Protein AF-R7GKB0-F1 (afdb_monomer)

Radius of gyration: 27.24 Å; Cα contacts (8 Å, |Δi|>4): 142; chains: 1; bounding box: 54×40×84 Å

Solvent-accessible surface area (backbone atoms only — not comparable to full-atom values): 12469 Å² total; per-residue (Å²): 134,54,74,66,53,54,50,50,53,53,52,40,52,53,46,54,52,53,40,52,51,52,50,50,51,52,54,48,51,50,52,50,51,51,60,77,41,38,68,57,52,50,50,38,54,47,44,52,52,52,42,52,52,50,50,53,51,43,52,50,55,50,51,30,56,76,69,74,42,85,45,44,53,66,61,53,49,54,53,50,49,53,54,48,52,54,51,55,51,53,52,51,51,52,60,53,48,74,76,62,72,52,49,90,63,56,76,67,54,47,53,48,41,54,52,49,51,59,55,44,62,75,75,49,54,86,86,40,94,60,37,65,58,52,53,49,26,60,72,32,48,36,50,69,58,44,51,53,49,46,52,52,52,23,56,78,67,72,56,59,64,94,79,71,52,62,69,60,50,50,54,53,38,56,51,46,51,55,54,38,51,58,58,75,70,54,69,79,92,74,50,70,67,56,48,54,55,49,35,53,52,41,53,56,50,38,54,54,50,51,59,59,42,53,68,49,61,78,64,46,38,81,131

Sequence (223 aa):
MSTTTNYFINLYRSLIIKRDELKNQTEENKKNYYQMYKELYKEYYGLMVECIFLKKRIAYCQRCKNHHIKIYKEELEGYMDAVKEDYMHELEELRTHKKIMKQHLSDEDMKQAKKIFKRIIKRINPQHSLWERVVESYRYNNLNDLIDIEMLVDYDKQSIRKNLDNTYLSAQIERLKKEIESFENRNPKITKEYLEKKIMIYRLYKYNLDKHYSCYEKVTHAC

Foldseek 3Di:
DDPLVVVLLVLLLVLVVLLVVLVVVVVVVVVVVCVVCVVLVCLLVVLVVLLVLLVVLLVVLVVCVVVVHAAAPVVSVVVSVVVVVVVVVVVVVVVVCVVQAADDDDPVLLVQLVVLLVVQPVQDDCPDPCNVVSVVCNSRVVSLSSVSVSSVSCVVVVVPDPDDDPVNSVVSSVVSVVSSVVSVPDDDPDDPVNSVVSSVVSVVSSVVSVVSCVVSVVRHDYD

pLDDT: mean 87.93, std 8.94, range [52.28, 97.25]

Mean predicted aligned error: 8.84 Å

Nearest PDB structures (foldseek):
  5xg2-assembly1_A  TM=1.805E-01  e=9.627E-01  Pyrococcus yayanosii CH1
  7sqc-assembly1_1X  TM=1.646E-01  e=2.188E+00  Chlamydomonas reinhardtii
  3zx6-assembly1_B  TM=1.967E-01  e=6.103E+00  Archaeoglobus fulgidus DSM 4304
  7sqc-assembly1_1F  TM=1.798E-01  e=5.508E+00  Chlamydomonas reinhardtii
  3ja6-assembly1_H  TM=1.824E-01  e=9.684E+00  Escherichia coli

Structure (mmCIF, N/CA/C/O backbone):
data_AF-R7GKB0-F1
#
_entry.id   AF-R7GKB0-F1
#
loop_
_atom_site.group_PDB
_atom_site.id
_atom_site.type_symbol
_atom_site.label_atom_id
_atom_site.label_alt_id
_atom_site.label_comp_id
_atom_site.label_asym_id
_atom_site.label_entity_id
_atom_site.label_seq_id
_atom_site.pdbx_PDB_ins_code
_atom_site.Cartn_x
_atom_site.Cartn_y
_atom_site.Cartn_z
_atom_site.occupancy
_atom_site.B_iso_or_equiv
_atom_site.auth_seq_id
_atom_site.auth_comp_id
_atom_site.auth_asym_id
_atom_site.auth_atom_id
_atom_site.pdbx_PDB_model_num
ATOM 1 N N . MET A 1 1 ? -18.807 -1.734 38.423 1.00 63.78 1 MET A N 1
ATOM 2 C CA . MET A 1 1 ? -17.461 -1.437 37.884 1.00 63.78 1 MET A CA 1
ATOM 3 C C . MET A 1 1 ? -16.849 -0.342 38.736 1.00 63.78 1 MET A C 1
ATOM 5 O O . MET A 1 1 ? -17.602 0.500 39.207 1.00 63.78 1 MET A O 1
ATOM 9 N N . SER A 1 2 ? -15.538 -0.384 38.985 1.00 75.12 2 SER A N 1
ATOM 10 C CA . SER A 1 2 ? -14.859 0.660 39.764 1.00 75.12 2 SER A CA 1
ATOM 11 C C . SER A 1 2 ? -14.754 1.960 38.954 1.00 75.12 2 SER A C 1
ATOM 13 O O . SER A 1 2 ? -14.720 1.923 37.720 1.00 75.12 2 SER A O 1
ATOM 15 N N . THR A 1 3 ? -14.672 3.106 39.635 1.00 79.00 3 THR A N 1
ATOM 16 C CA . THR A 1 3 ? -14.444 4.422 39.009 1.00 79.00 3 THR A CA 1
ATOM 17 C C . THR A 1 3 ? -13.198 4.409 38.119 1.00 79.00 3 THR A C 1
ATOM 19 O O . THR A 1 3 ? -13.214 4.938 37.010 1.00 79.00 3 THR A O 1
ATOM 22 N N . THR A 1 4 ? -12.148 3.715 38.563 1.00 82.38 4 THR A N 1
ATOM 23 C CA . THR A 1 4 ? -10.895 3.522 37.828 1.00 82.38 4 THR A CA 1
ATOM 24 C C . THR A 1 4 ? -11.105 2.748 36.527 1.00 82.38 4 THR A C 1
ATOM 26 O O . THR A 1 4 ? -10.680 3.206 35.473 1.00 82.38 4 THR A O 1
ATOM 29 N N . THR A 1 5 ? -11.810 1.614 36.556 1.00 82.81 5 THR A N 1
ATOM 30 C CA . THR A 1 5 ? -12.072 0.816 35.344 1.00 82.81 5 THR A CA 1
ATOM 31 C C . THR A 1 5 ? -12.891 1.603 34.317 1.00 82.81 5 THR A C 1
ATOM 33 O O . THR A 1 5 ? -12.572 1.578 33.131 1.00 82.81 5 THR A O 1
ATOM 36 N N . ASN A 1 6 ? -13.889 2.373 34.762 1.00 84.75 6 ASN A N 1
ATOM 37 C CA . ASN A 1 6 ? -14.655 3.255 33.874 1.00 84.75 6 ASN A CA 1
ATOM 38 C C . ASN A 1 6 ? -13.779 4.345 33.235 1.00 84.75 6 ASN A C 1
ATOM 40 O O . ASN A 1 6 ? -13.933 4.634 32.048 1.00 84.75 6 ASN A O 1
ATOM 44 N N . TYR A 1 7 ? -12.840 4.923 33.991 1.00 88.00 7 TYR A N 1
ATOM 45 C CA . TYR A 1 7 ? -11.870 5.877 33.452 1.00 88.00 7 TYR A CA 1
ATOM 46 C C . TYR A 1 7 ? -11.004 5.245 32.351 1.00 88.00 7 TYR A C 1
ATOM 48 O O . TYR A 1 7 ? -10.915 5.797 31.255 1.00 88.00 7 TYR A O 1
ATOM 56 N N . PHE A 1 8 ? -10.438 4.059 32.600 1.00 87.81 8 PHE A N 1
ATOM 57 C CA . PHE A 1 8 ? -9.628 3.341 31.612 1.00 87.81 8 PHE A CA 1
ATOM 58 C C . PHE A 1 8 ? -10.418 2.996 30.342 1.00 87.81 8 PHE A C 1
ATOM 60 O O . PHE A 1 8 ? -9.900 3.164 29.242 1.00 87.81 8 PHE A O 1
ATOM 67 N N . ILE A 1 9 ? -11.678 2.572 30.463 1.00 88.56 9 ILE A N 1
ATOM 68 C CA . ILE A 1 9 ? -12.533 2.285 29.299 1.00 88.56 9 ILE A CA 1
ATOM 69 C C . ILE A 1 9 ? -12.777 3.548 28.466 1.00 88.56 9 ILE A C 1
ATOM 71 O O . ILE A 1 9 ? -12.648 3.514 27.242 1.00 88.56 9 ILE A O 1
ATOM 75 N N . ASN A 1 10 ? -13.101 4.669 29.116 1.00 90.25 10 ASN A N 1
ATOM 76 C CA . ASN A 1 10 ? -13.330 5.935 28.420 1.00 90.25 10 ASN A CA 1
ATOM 77 C C . ASN A 1 10 ? -12.056 6.446 27.733 1.00 90.25 10 ASN A C 1
ATOM 79 O O . ASN A 1 10 ? -12.127 6.911 26.597 1.00 90.25 10 ASN A O 1
ATOM 83 N N . LEU A 1 11 ? -10.898 6.316 28.390 1.00 92.81 11 LEU A N 1
ATOM 84 C CA . LEU A 1 11 ? -9.602 6.658 27.807 1.00 92.81 11 LEU A CA 1
ATOM 85 C C . LEU A 1 11 ? -9.261 5.756 26.617 1.00 92.81 11 LEU A C 1
ATOM 87 O O . LEU A 1 11 ? -8.817 6.237 25.580 1.00 92.81 11 LEU A O 1
ATOM 91 N N . TYR A 1 12 ? -9.495 4.449 26.732 1.00 92.94 12 TYR A N 1
ATOM 92 C CA . TYR A 1 12 ? -9.264 3.526 25.627 1.00 92.94 12 TYR A CA 1
ATOM 93 C C . TYR A 1 12 ? -10.135 3.896 24.419 1.00 92.94 12 TYR A C 1
ATOM 95 O O . TYR A 1 12 ? -9.619 4.058 23.315 1.00 92.94 12 TYR A O 1
ATOM 103 N N . ARG A 1 13 ? -11.433 4.143 24.637 1.00 91.81 13 ARG A N 1
ATOM 104 C CA . ARG A 1 13 ? -12.365 4.582 23.589 1.00 91.81 13 ARG A CA 1
ATOM 105 C C . ARG A 1 13 ? -11.925 5.886 22.921 1.00 91.81 13 ARG A C 1
ATOM 107 O O . ARG A 1 13 ? -11.934 5.960 21.695 1.00 91.81 13 ARG A O 1
ATOM 114 N N . SER A 1 14 ? -11.547 6.903 23.697 1.00 94.00 14 SER A N 1
ATOM 115 C CA . SER A 1 14 ? -11.129 8.191 23.132 1.00 94.00 14 SER A CA 1
ATOM 116 C C . SER A 1 14 ? -9.854 8.063 22.296 1.00 94.00 14 SER A C 1
ATOM 118 O O . SER A 1 14 ? -9.749 8.690 21.245 1.00 94.00 14 SER A O 1
ATOM 120 N N . LEU A 1 15 ? -8.921 7.197 22.700 1.00 95.19 15 LEU A N 1
ATOM 121 C CA . LEU A 1 15 ? -7.714 6.914 21.926 1.00 95.19 15 LEU A CA 1
ATOM 122 C C . LEU A 1 15 ? -8.010 6.147 20.630 1.00 95.19 15 LEU A C 1
ATOM 124 O O . LEU A 1 15 ? -7.386 6.453 19.617 1.00 95.19 15 LEU A O 1
ATOM 128 N N . ILE A 1 16 ? -8.965 5.203 20.622 1.00 93.56 16 ILE A N 1
ATOM 129 C CA . ILE A 1 16 ? -9.399 4.528 19.381 1.00 93.56 16 ILE A CA 1
ATOM 130 C C . ILE A 1 16 ? -9.895 5.574 18.376 1.00 93.56 16 ILE A C 1
ATOM 132 O O . ILE A 1 16 ? -9.447 5.585 17.230 1.00 93.56 16 ILE A O 1
ATOM 136 N N . ILE A 1 17 ? -10.766 6.486 18.825 1.00 92.38 17 ILE A N 1
ATOM 137 C CA . ILE A 1 17 ? -11.326 7.559 17.991 1.00 92.38 17 ILE A CA 1
ATOM 138 C C . ILE A 1 17 ? -10.212 8.477 17.476 1.00 92.38 17 ILE A C 1
ATOM 140 O O . ILE A 1 17 ? -10.090 8.656 16.266 1.00 92.38 17 ILE A O 1
ATOM 144 N N . LYS A 1 18 ? -9.342 8.980 18.365 1.00 93.81 18 LYS A N 1
ATOM 145 C CA . LYS A 1 18 ? -8.218 9.854 17.988 1.00 93.81 18 LYS A CA 1
ATOM 146 C C . LYS A 1 18 ? -7.307 9.195 16.948 1.00 93.81 18 LYS A C 1
ATOM 148 O O . LYS A 1 18 ? -6.897 9.836 15.982 1.00 93.81 18 LYS A O 1
ATOM 153 N N . ARG A 1 19 ? -6.974 7.913 17.124 1.00 93.62 19 ARG A N 1
ATOM 154 C CA . ARG A 1 19 ? -6.156 7.170 16.156 1.00 93.62 19 ARG A CA 1
ATOM 155 C C . ARG A 1 19 ? -6.850 7.080 14.797 1.00 93.62 19 ARG A C 1
ATOM 157 O O . ARG A 1 19 ? -6.200 7.285 13.773 1.00 93.62 19 ARG A O 1
ATOM 164 N N . ASP A 1 20 ? -8.136 6.747 14.779 1.00 90.38 20 ASP A N 1
ATOM 165 C CA . ASP A 1 20 ? -8.894 6.582 13.538 1.00 90.38 20 ASP A CA 1
ATOM 166 C C . ASP A 1 20 ? -9.026 7.923 12.786 1.00 90.38 20 ASP A C 1
ATOM 168 O O . ASP A 1 20 ? -8.828 7.969 11.571 1.00 90.38 20 ASP A O 1
ATOM 172 N N . GLU A 1 21 ? -9.237 9.031 13.503 1.00 91.56 21 GLU A N 1
ATOM 173 C CA . GLU A 1 21 ? -9.210 10.392 12.947 1.00 91.56 21 GLU A CA 1
ATOM 174 C C . GLU A 1 21 ? -7.848 10.735 12.332 1.00 91.56 21 GLU A C 1
ATOM 176 O O . GLU A 1 21 ? -7.781 11.151 11.174 1.00 91.56 21 GLU A O 1
ATOM 181 N N . LEU A 1 22 ? -6.748 10.498 13.056 1.00 90.19 22 LEU A N 1
ATOM 182 C CA . LEU A 1 22 ? -5.391 10.733 12.550 1.00 90.19 22 LEU A CA 1
ATOM 183 C C . LEU A 1 22 ? -5.069 9.874 11.323 1.00 90.19 22 LEU A C 1
ATOM 185 O O . LEU A 1 22 ? -4.403 10.333 10.389 1.00 90.19 22 LEU A O 1
ATOM 189 N N . LYS A 1 23 ? -5.543 8.624 11.295 1.00 88.06 23 LYS A N 1
ATOM 190 C CA . LYS A 1 23 ? -5.383 7.734 10.143 1.00 88.06 23 LYS A CA 1
ATOM 191 C C . LYS A 1 23 ? -6.120 8.291 8.924 1.00 88.06 23 LYS A C 1
ATOM 193 O O . LYS A 1 23 ? -5.512 8.384 7.856 1.00 88.06 23 LYS A O 1
ATOM 198 N N . ASN A 1 24 ? -7.370 8.718 9.094 1.00 87.81 24 ASN A N 1
ATOM 199 C CA . ASN A 1 24 ? -8.167 9.322 8.026 1.00 87.81 24 ASN A CA 1
ATOM 200 C C . ASN A 1 24 ? -7.524 10.615 7.511 1.00 87.81 24 ASN A C 1
ATOM 202 O O . ASN A 1 24 ? -7.307 10.745 6.307 1.00 87.81 24 ASN A O 1
ATOM 206 N N . GLN A 1 25 ? -7.108 11.512 8.410 1.00 86.38 25 GLN A N 1
ATOM 207 C CA . GLN A 1 25 ? -6.376 12.732 8.055 1.00 86.38 25 GLN A CA 1
ATOM 208 C C . GLN A 1 25 ? -5.083 12.414 7.297 1.00 86.38 25 GLN A C 1
ATOM 210 O O . GLN A 1 25 ? -4.762 13.059 6.304 1.00 86.38 25 GLN A O 1
ATOM 215 N N . THR A 1 26 ? -4.337 11.386 7.712 1.00 84.50 26 THR A N 1
ATOM 216 C CA . THR A 1 26 ? -3.114 10.959 7.016 1.00 84.50 26 THR A CA 1
ATOM 217 C C . THR A 1 26 ? -3.409 10.472 5.595 1.00 84.50 26 THR A C 1
ATOM 219 O O . THR A 1 26 ? -2.646 10.755 4.668 1.00 84.50 26 THR A O 1
ATOM 222 N N . GLU A 1 27 ? -4.479 9.702 5.403 1.00 82.81 27 GLU A N 1
ATOM 223 C CA . GLU A 1 27 ? -4.890 9.211 4.086 1.00 82.81 27 GLU A CA 1
ATOM 224 C C . GLU A 1 27 ? -5.392 10.339 3.181 1.00 82.81 27 GLU A C 1
ATOM 226 O O . GLU A 1 27 ? -5.024 10.390 2.005 1.00 82.81 27 GLU A O 1
ATOM 231 N N . GLU A 1 28 ? -6.167 11.270 3.728 1.00 84.81 28 GLU A N 1
ATOM 232 C CA . GLU A 1 28 ? -6.656 12.451 3.023 1.00 84.81 28 GLU A CA 1
ATOM 233 C C . GLU A 1 28 ? -5.515 13.398 2.645 1.00 84.81 28 GLU A C 1
ATOM 235 O O . GLU A 1 28 ? -5.379 13.756 1.477 1.00 84.81 28 GLU A O 1
ATOM 240 N N . ASN A 1 29 ? -4.599 13.686 3.571 1.00 82.62 29 ASN A N 1
ATOM 241 C CA . ASN A 1 29 ? -3.393 14.462 3.294 1.00 82.62 29 ASN A CA 1
ATOM 242 C C . ASN A 1 29 ? -2.567 13.823 2.176 1.00 82.62 29 ASN A C 1
ATOM 244 O O . ASN A 1 29 ? -2.134 14.516 1.258 1.00 82.62 29 ASN A O 1
ATOM 248 N N . LYS A 1 30 ? -2.387 12.493 2.183 1.00 81.19 30 LYS A N 1
ATOM 249 C CA . LYS A 1 30 ? -1.716 11.790 1.076 1.00 81.19 30 LYS A CA 1
ATOM 250 C C . LYS A 1 30 ? -2.439 11.999 -0.251 1.00 81.19 30 LYS A C 1
ATOM 252 O O . LYS A 1 30 ? -1.772 12.301 -1.238 1.00 81.19 30 LYS A O 1
ATOM 257 N N . LYS A 1 31 ? -3.768 11.844 -0.295 1.00 83.62 31 LYS A N 1
ATOM 258 C CA . LYS A 1 31 ? -4.566 12.092 -1.510 1.00 83.62 31 LYS A CA 1
ATOM 259 C C . LYS A 1 31 ? -4.395 13.535 -1.991 1.00 83.62 31 LYS A C 1
ATOM 261 O O . LYS A 1 31 ? -4.125 13.739 -3.171 1.00 83.62 31 LYS A O 1
ATOM 266 N N . ASN A 1 32 ? -4.446 14.501 -1.078 1.00 84.06 32 ASN A N 1
ATOM 267 C CA . ASN A 1 32 ? -4.251 15.919 -1.369 1.00 84.06 32 ASN A CA 1
ATOM 268 C C . ASN A 1 32 ? -2.849 16.198 -1.924 1.00 84.06 32 ASN A C 1
ATOM 270 O O . ASN A 1 32 ? -2.731 16.880 -2.935 1.00 84.06 32 ASN A O 1
ATOM 274 N N . TYR A 1 33 ? -1.791 15.616 -1.350 1.00 81.75 33 TYR A N 1
ATOM 275 C CA . TYR A 1 33 ? -0.430 15.742 -1.886 1.00 81.75 33 TYR A CA 1
ATOM 276 C C . TYR A 1 33 ? -0.282 15.119 -3.278 1.00 81.75 33 TYR A C 1
ATOM 278 O O . TYR A 1 33 ? 0.339 15.727 -4.151 1.00 81.75 33 TYR A O 1
ATOM 286 N N . TYR A 1 34 ? -0.847 13.928 -3.509 1.00 83.06 34 TYR A N 1
ATOM 287 C CA . TYR A 1 34 ? -0.848 13.308 -4.839 1.00 83.06 34 TYR A CA 1
ATOM 288 C C . TYR A 1 34 ? -1.591 14.163 -5.862 1.00 83.06 34 TYR A C 1
ATOM 290 O O . TYR A 1 34 ? -1.120 14.299 -6.986 1.00 83.06 34 TYR A O 1
ATOM 298 N N . GLN A 1 35 ? -2.720 14.754 -5.473 1.00 86.25 35 GLN A N 1
ATOM 299 C CA . GLN A 1 35 ? -3.505 15.615 -6.347 1.00 86.25 35 GLN A CA 1
ATOM 300 C C . GLN A 1 35 ? -2.792 16.944 -6.626 1.00 86.25 35 GLN A C 1
ATOM 302 O O . GLN A 1 35 ? -2.709 17.366 -7.776 1.00 86.25 35 GLN A O 1
ATOM 307 N N . MET A 1 36 ? -2.236 17.579 -5.594 1.00 88.56 36 MET A N 1
ATOM 308 C CA . MET A 1 36 ? -1.523 18.853 -5.698 1.00 88.56 36 MET A CA 1
ATOM 309 C C . MET A 1 36 ? -0.273 18.740 -6.578 1.00 88.56 36 MET A C 1
ATOM 311 O O . MET A 1 36 ? 0.008 19.636 -7.367 1.00 88.56 36 MET A O 1
ATOM 315 N N . TYR A 1 37 ? 0.461 17.629 -6.483 1.00 89.69 37 TYR A N 1
ATOM 316 C CA . TYR A 1 37 ? 1.673 17.383 -7.272 1.00 89.69 37 TYR A CA 1
ATOM 317 C C . TYR A 1 37 ? 1.460 16.371 -8.399 1.00 89.69 37 TYR A C 1
ATOM 319 O O . TYR A 1 37 ? 2.412 15.722 -8.833 1.00 89.69 37 TYR A O 1
ATOM 327 N N . LYS A 1 38 ? 0.222 16.226 -8.884 1.00 91.38 38 LYS A N 1
ATOM 328 C CA . LYS A 1 38 ? -0.162 15.212 -9.875 1.00 91.38 38 LYS A CA 1
ATOM 329 C C . LYS A 1 38 ? 0.742 15.214 -11.106 1.00 91.38 38 LYS A C 1
ATOM 331 O O . LYS A 1 38 ? 1.224 14.156 -11.503 1.00 91.38 38 LYS A O 1
ATOM 336 N N . GLU A 1 39 ? 1.006 16.389 -11.673 1.00 93.50 39 GLU A N 1
ATOM 337 C CA . GLU A 1 39 ? 1.844 16.511 -12.871 1.00 93.50 39 GLU A CA 1
ATOM 338 C C . GLU A 1 39 ? 3.309 16.155 -12.593 1.00 93.50 39 GLU A C 1
ATOM 340 O O . GLU A 1 39 ? 3.923 15.447 -13.385 1.00 93.50 39 GLU A O 1
ATOM 345 N N . LEU A 1 40 ? 3.845 16.529 -11.425 1.00 93.75 40 LEU A N 1
ATOM 346 C CA . LEU A 1 40 ? 5.202 16.142 -11.024 1.00 93.75 40 LEU A CA 1
ATOM 347 C C . LEU A 1 40 ? 5.316 14.630 -10.804 1.00 93.75 40 LEU A C 1
ATOM 349 O O . LEU A 1 40 ? 6.288 14.017 -11.229 1.00 93.75 40 LEU A O 1
ATOM 353 N N . TYR A 1 41 ? 4.323 13.997 -10.176 1.00 92.12 41 TYR A N 1
AT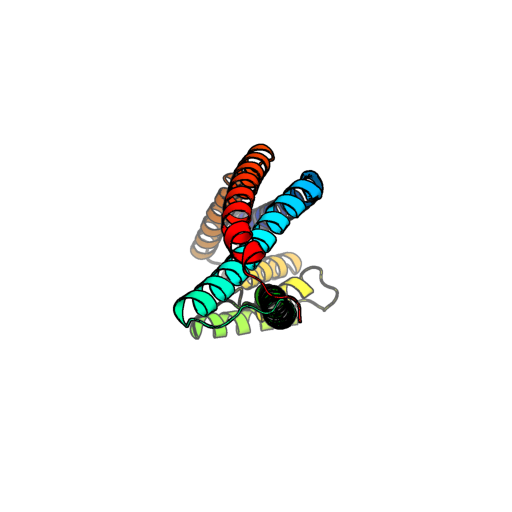OM 354 C CA . TYR A 1 41 ? 4.303 12.539 -10.044 1.00 92.12 41 TYR A CA 1
ATOM 355 C C . TYR A 1 41 ? 4.203 11.847 -11.403 1.00 92.12 41 TYR A C 1
ATOM 357 O O . TYR A 1 41 ? 4.920 10.875 -11.642 1.00 92.12 41 TYR A O 1
ATOM 365 N N . LYS A 1 42 ? 3.332 12.342 -12.289 1.00 93.19 42 LYS A N 1
ATOM 366 C CA . LYS A 1 42 ? 3.166 11.806 -13.642 1.00 93.19 42 LYS A CA 1
ATOM 367 C C . LYS A 1 42 ? 4.467 11.903 -14.430 1.00 93.19 42 LYS A C 1
ATOM 369 O O . LYS A 1 42 ? 4.873 10.917 -15.033 1.00 93.19 42 LYS A O 1
ATOM 374 N N . GLU A 1 43 ? 5.137 13.050 -14.382 1.00 95.88 43 GLU A N 1
ATOM 375 C CA . GLU A 1 43 ? 6.436 13.226 -15.020 1.00 95.88 43 GLU A CA 1
ATOM 376 C C . GLU A 1 43 ? 7.494 12.311 -14.398 1.00 95.88 43 GLU A C 1
ATOM 378 O O . GLU A 1 43 ? 8.186 11.592 -15.115 1.00 95.88 43 GLU A O 1
ATOM 383 N N . TYR A 1 44 ? 7.604 12.299 -13.069 1.00 94.75 44 TYR A N 1
ATOM 384 C CA . TYR A 1 44 ? 8.595 11.497 -12.363 1.00 94.75 44 TYR A CA 1
ATOM 385 C C . TYR A 1 44 ? 8.480 10.011 -12.716 1.00 94.75 44 TYR A C 1
ATOM 387 O O . TYR A 1 44 ? 9.455 9.405 -13.161 1.00 94.75 44 TYR A O 1
ATOM 395 N N . TYR A 1 45 ? 7.289 9.428 -12.563 1.00 92.81 45 TYR A N 1
ATOM 396 C CA . TYR A 1 45 ? 7.068 8.020 -12.885 1.00 92.81 45 TYR A CA 1
ATOM 397 C C . TYR A 1 45 ? 7.111 7.751 -14.393 1.00 92.81 45 TYR A C 1
ATOM 399 O O . TYR A 1 45 ? 7.622 6.707 -14.793 1.00 92.81 45 TYR A O 1
ATOM 407 N N . GLY A 1 46 ? 6.660 8.692 -15.229 1.00 94.00 46 GLY A N 1
ATOM 408 C CA . GLY A 1 46 ? 6.791 8.604 -16.684 1.00 94.00 46 GLY A CA 1
ATOM 409 C C . GLY A 1 46 ? 8.251 8.469 -17.113 1.00 94.00 46 GLY A C 1
ATOM 410 O O . GLY A 1 46 ? 8.603 7.518 -17.806 1.00 94.00 46 GLY A O 1
ATOM 411 N N . LEU A 1 47 ? 9.132 9.332 -16.599 1.00 95.94 47 LEU A N 1
ATOM 412 C CA . LEU A 1 47 ? 10.570 9.258 -16.862 1.00 95.94 47 LEU A CA 1
ATOM 413 C C . LEU A 1 47 ? 11.192 7.945 -16.366 1.00 95.94 47 LEU A C 1
ATOM 415 O O . LEU A 1 47 ? 12.058 7.389 -17.043 1.00 95.94 47 LEU A O 1
ATOM 419 N N . MET A 1 48 ? 10.767 7.427 -15.206 1.00 94.75 48 MET A N 1
ATOM 420 C CA . MET A 1 48 ? 11.238 6.125 -14.712 1.00 94.75 48 MET A CA 1
ATOM 421 C C . MET A 1 48 ? 10.905 5.000 -15.696 1.00 94.75 48 MET A C 1
ATOM 423 O O . MET A 1 48 ? 11.784 4.209 -16.042 1.00 94.75 48 MET A O 1
ATOM 427 N N . VAL A 1 49 ? 9.655 4.949 -16.159 1.00 93.44 49 VAL A N 1
ATOM 428 C CA . VAL A 1 49 ? 9.165 3.938 -17.104 1.00 93.44 49 VAL A CA 1
ATOM 429 C C . VAL A 1 49 ? 9.882 4.055 -18.451 1.00 93.44 49 VAL A C 1
ATOM 431 O O . VAL A 1 49 ? 10.372 3.057 -18.979 1.00 93.44 49 VAL A O 1
ATOM 434 N N . GLU A 1 50 ? 10.042 5.272 -18.973 1.00 94.12 50 GLU A N 1
ATOM 435 C CA . GLU A 1 50 ? 10.805 5.519 -20.200 1.00 94.12 50 GLU A CA 1
ATOM 436 C C . GLU A 1 50 ? 12.250 5.017 -20.086 1.00 94.12 50 GLU A C 1
ATOM 438 O O . GLU A 1 50 ? 12.735 4.316 -20.976 1.00 94.12 50 GLU A O 1
ATOM 443 N N . CYS A 1 51 ? 12.927 5.302 -18.968 1.00 95.94 51 CYS A N 1
ATOM 444 C CA . CYS A 1 51 ? 14.287 4.821 -18.727 1.00 95.94 51 CYS A CA 1
ATOM 445 C C . CYS A 1 51 ? 14.355 3.288 -18.673 1.00 95.94 51 CYS A C 1
ATOM 447 O O . CYS A 1 51 ? 15.306 2.701 -19.191 1.00 95.94 51 CYS A O 1
ATOM 449 N N . ILE A 1 52 ? 13.369 2.621 -18.060 1.00 94.44 52 ILE A N 1
ATOM 450 C CA . ILE A 1 52 ? 13.295 1.152 -18.017 1.00 94.44 52 ILE A CA 1
ATOM 451 C C . ILE A 1 52 ? 13.226 0.587 -19.437 1.00 94.44 52 ILE A C 1
ATOM 453 O O . ILE A 1 52 ? 14.045 -0.265 -19.796 1.00 94.44 52 ILE A O 1
ATOM 457 N N . PHE A 1 53 ? 12.307 1.085 -20.265 1.00 94.69 53 PHE A N 1
ATOM 458 C CA . PHE A 1 53 ? 12.154 0.593 -21.634 1.00 94.69 53 PHE A CA 1
ATOM 459 C C . PHE A 1 53 ? 13.366 0.909 -22.508 1.00 94.69 53 PHE A C 1
ATOM 461 O O . PHE A 1 53 ? 13.800 0.061 -23.287 1.00 94.69 53 PHE A O 1
ATOM 468 N N . LEU A 1 54 ? 13.985 2.073 -22.332 1.00 94.69 54 LEU A N 1
ATOM 469 C CA . LEU A 1 54 ? 15.201 2.429 -23.052 1.00 94.69 54 LEU A CA 1
ATOM 470 C C . LEU A 1 54 ? 16.374 1.504 -22.690 1.00 94.69 54 LEU A C 1
ATOM 472 O O . LEU A 1 54 ? 17.103 1.050 -23.569 1.00 94.69 54 LEU A O 1
ATOM 476 N N . LYS A 1 55 ? 16.508 1.115 -21.416 1.00 95.69 55 LYS A N 1
ATOM 477 C CA . LYS A 1 55 ? 17.485 0.093 -21.000 1.00 95.69 55 LYS A CA 1
ATOM 478 C C . LYS A 1 55 ? 17.197 -1.269 -21.622 1.00 95.69 55 LYS A C 1
ATOM 480 O O . LYS A 1 55 ? 18.137 -1.952 -22.019 1.00 95.69 55 LYS A O 1
ATOM 485 N N . LYS A 1 56 ? 15.926 -1.671 -21.718 1.00 95.00 56 LYS A N 1
ATOM 486 C CA . LYS A 1 56 ? 15.533 -2.929 -22.375 1.00 95.00 56 LYS A CA 1
ATOM 487 C C . LYS A 1 56 ? 15.872 -2.911 -23.870 1.00 95.00 56 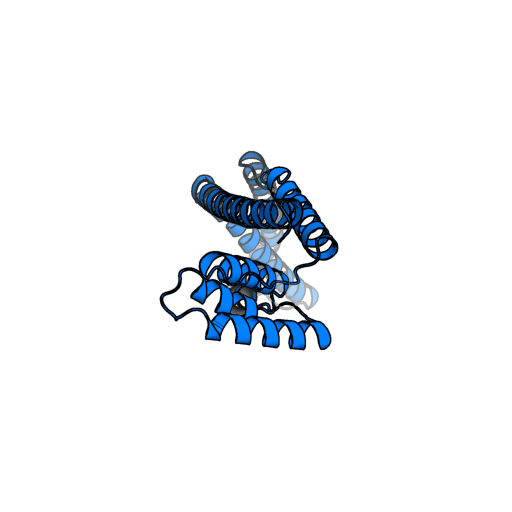LYS A C 1
ATOM 489 O O . LYS A 1 56 ? 16.407 -3.908 -24.352 1.00 95.00 56 LYS A O 1
ATOM 494 N N . ARG A 1 57 ? 15.666 -1.780 -24.560 1.00 94.31 57 ARG A N 1
ATOM 495 C CA . ARG A 1 57 ? 16.101 -1.571 -25.957 1.00 94.31 57 ARG A CA 1
ATOM 496 C C . ARG A 1 57 ? 17.609 -1.701 -26.109 1.00 94.31 57 ARG A C 1
ATOM 498 O O . ARG A 1 57 ? 18.078 -2.516 -26.893 1.00 94.31 57 ARG A O 1
ATOM 505 N N . ILE A 1 58 ? 18.373 -0.956 -25.311 1.00 94.12 58 ILE A N 1
ATOM 506 C CA . ILE A 1 58 ? 19.842 -1.016 -25.326 1.00 94.12 58 ILE A CA 1
ATOM 507 C C . ILE A 1 58 ? 20.325 -2.448 -25.075 1.00 94.12 58 ILE A C 1
ATOM 509 O O . ILE A 1 58 ? 21.201 -2.928 -25.786 1.00 94.12 58 ILE A O 1
ATOM 513 N N . ALA A 1 59 ? 19.738 -3.155 -24.105 1.00 94.25 59 ALA A N 1
ATOM 514 C CA . ALA A 1 59 ? 20.093 -4.540 -23.808 1.00 94.25 59 ALA A CA 1
ATOM 515 C C . ALA A 1 59 ? 19.796 -5.490 -24.980 1.00 94.25 59 ALA A C 1
ATOM 517 O O . ALA A 1 59 ? 20.577 -6.405 -25.233 1.00 94.25 59 ALA A O 1
ATOM 518 N N . TYR A 1 60 ? 18.701 -5.280 -25.715 1.00 94.12 60 TYR A N 1
ATOM 519 C CA . TYR A 1 60 ? 18.432 -6.012 -26.953 1.00 94.12 60 TYR A CA 1
ATOM 520 C C . TYR A 1 60 ? 19.526 -5.755 -27.994 1.00 94.12 60 TYR A C 1
ATOM 522 O O . TYR A 1 60 ? 20.190 -6.697 -28.421 1.00 94.12 60 TYR A O 1
ATOM 530 N N . CYS A 1 61 ? 19.792 -4.487 -28.316 1.00 91.81 61 CYS A N 1
ATOM 531 C CA . CYS A 1 61 ? 20.797 -4.114 -29.312 1.00 91.81 61 CYS A CA 1
ATOM 532 C C . CYS A 1 61 ? 22.198 -4.628 -28.952 1.00 91.81 61 CYS A C 1
ATOM 534 O O . CYS A 1 61 ? 22.921 -5.141 -29.805 1.00 91.81 61 CYS A O 1
ATOM 536 N N . GLN A 1 62 ? 22.574 -4.537 -27.674 1.00 91.88 62 GLN A N 1
ATOM 537 C CA . GLN A 1 62 ? 23.840 -5.052 -27.162 1.00 91.88 62 GLN A CA 1
ATOM 538 C C . GLN A 1 62 ? 23.944 -6.573 -27.357 1.00 91.88 62 GLN A C 1
ATOM 540 O O . GLN A 1 62 ? 24.988 -7.056 -27.790 1.00 91.88 62 GLN A O 1
ATOM 545 N N . ARG A 1 63 ? 22.871 -7.330 -27.079 1.00 92.88 63 ARG A N 1
ATOM 546 C CA . ARG A 1 63 ? 22.836 -8.784 -27.313 1.00 92.88 63 ARG A CA 1
ATOM 547 C C . ARG A 1 63 ? 23.034 -9.111 -28.790 1.00 92.88 63 ARG A C 1
ATOM 549 O O . ARG A 1 63 ? 23.911 -9.907 -29.104 1.00 92.88 63 ARG A O 1
ATOM 556 N N . CYS A 1 64 ? 22.295 -8.461 -29.688 1.00 90.75 64 CYS A N 1
ATOM 557 C CA . CYS A 1 64 ? 22.449 -8.668 -31.131 1.00 90.75 64 CYS A CA 1
ATOM 558 C C . CYS A 1 64 ? 23.882 -8.377 -31.590 1.00 90.75 64 CYS A C 1
ATOM 560 O O . CYS A 1 64 ? 24.492 -9.206 -32.261 1.00 90.75 64 CYS A O 1
ATOM 562 N N . LYS A 1 65 ? 24.460 -7.252 -31.146 1.00 89.19 65 LYS A N 1
ATOM 563 C CA . LYS A 1 65 ? 25.847 -6.884 -31.454 1.00 89.19 65 LYS A CA 1
ATOM 564 C C . LYS A 1 65 ? 26.848 -7.943 -30.983 1.00 89.19 65 LYS A C 1
ATOM 566 O O . LYS A 1 65 ? 27.728 -8.314 -31.752 1.00 89.19 65 LYS A O 1
ATOM 571 N N . ASN A 1 66 ? 26.708 -8.434 -29.752 1.00 90.81 66 ASN A N 1
ATOM 572 C CA . ASN A 1 66 ? 27.597 -9.455 -29.185 1.00 90.81 66 ASN A CA 1
ATOM 573 C C . ASN A 1 66 ? 27.516 -10.794 -29.934 1.00 90.81 66 ASN A C 1
ATOM 575 O O . ASN A 1 66 ? 28.497 -11.528 -29.975 1.00 90.81 66 ASN A O 1
ATOM 579 N N . HIS A 1 67 ? 26.362 -11.104 -30.527 1.00 92.25 67 HIS A N 1
ATOM 580 C CA . HIS A 1 67 ? 26.150 -12.307 -31.331 1.00 92.25 67 HIS A CA 1
ATOM 581 C C . HIS A 1 67 ? 26.349 -12.085 -32.837 1.00 92.25 67 HIS A C 1
ATOM 583 O O . HIS A 1 67 ? 26.080 -12.992 -33.618 1.00 92.25 67 HIS A O 1
ATOM 589 N N . HIS A 1 68 ? 26.813 -10.903 -33.259 1.00 88.56 68 HIS A N 1
ATOM 590 C CA . HIS A 1 68 ? 26.959 -10.526 -34.671 1.00 88.56 68 HIS A CA 1
ATOM 591 C C . HIS A 1 68 ? 25.661 -10.650 -35.494 1.00 88.56 68 HIS A C 1
ATOM 593 O O . HIS A 1 68 ? 25.690 -10.881 -36.701 1.00 88.56 68 HIS A O 1
ATOM 599 N N . ILE A 1 69 ? 24.513 -10.464 -34.842 1.00 89.56 69 ILE A N 1
ATOM 600 C CA . ILE A 1 69 ? 23.187 -10.482 -35.460 1.00 89.56 69 ILE A CA 1
ATOM 601 C C . ILE A 1 69 ? 22.837 -9.059 -35.907 1.00 89.56 69 ILE A C 1
ATOM 603 O O . ILE A 1 69 ? 23.053 -8.093 -35.168 1.00 89.56 69 ILE A O 1
ATOM 607 N N . LYS A 1 70 ? 22.288 -8.920 -37.119 1.00 88.31 70 LYS A N 1
ATOM 608 C CA . LYS A 1 70 ? 21.768 -7.635 -37.604 1.00 88.31 70 LYS A CA 1
ATOM 609 C C . LYS A 1 70 ? 20.570 -7.203 -36.764 1.00 88.31 70 LYS A C 1
ATOM 611 O O . LYS A 1 70 ? 19.741 -8.020 -36.391 1.00 88.31 70 LYS A O 1
ATOM 616 N N . ILE A 1 71 ? 20.480 -5.909 -36.484 1.00 88.06 71 ILE A N 1
ATOM 617 C CA . ILE A 1 71 ? 19.347 -5.345 -35.751 1.00 88.06 71 ILE A CA 1
ATOM 618 C C . ILE A 1 71 ? 18.343 -4.833 -36.781 1.00 88.06 71 ILE A C 1
ATOM 620 O O . ILE A 1 71 ? 18.625 -3.831 -37.443 1.00 88.06 71 ILE A O 1
ATOM 624 N N . TYR A 1 72 ? 17.202 -5.509 -36.901 1.00 88.88 72 TYR A N 1
ATOM 625 C CA . TYR A 1 72 ? 16.061 -5.044 -37.688 1.00 88.88 72 TYR A CA 1
ATOM 626 C C . TYR A 1 72 ? 15.114 -4.232 -36.811 1.00 88.88 72 TYR A C 1
ATOM 628 O O . TYR A 1 72 ? 14.870 -4.574 -35.648 1.00 88.88 72 TYR A O 1
ATOM 636 N N . LYS A 1 73 ? 14.613 -3.124 -37.358 1.00 86.75 73 LYS A N 1
ATOM 637 C CA . LYS A 1 73 ? 13.765 -2.191 -36.614 1.00 86.75 73 LYS A CA 1
ATOM 638 C C . LYS A 1 73 ? 12.451 -2.848 -36.188 1.00 86.75 73 LYS A C 1
ATOM 640 O O . LYS A 1 73 ? 12.052 -2.707 -35.036 1.00 86.75 73 LYS A O 1
ATOM 645 N N . GLU A 1 74 ? 11.838 -3.611 -37.083 1.00 88.06 74 GLU A N 1
ATOM 646 C CA . GLU A 1 74 ? 10.564 -4.299 -36.883 1.00 88.06 74 GLU A CA 1
ATOM 647 C C . GLU A 1 74 ? 10.665 -5.352 -35.768 1.00 88.06 74 GLU A C 1
ATOM 649 O O . GLU A 1 74 ? 9.805 -5.421 -34.892 1.00 88.06 74 GLU A O 1
ATOM 654 N N . GLU A 1 75 ? 11.753 -6.130 -35.739 1.00 88.88 75 GLU A N 1
ATOM 655 C CA . GLU A 1 75 ? 11.996 -7.131 -34.689 1.00 88.88 75 GLU A CA 1
ATOM 656 C C . GLU A 1 75 ? 12.214 -6.483 -33.318 1.00 88.88 75 GLU A C 1
ATOM 658 O O . GLU A 1 75 ? 11.704 -6.962 -32.302 1.00 88.88 75 GLU A O 1
ATOM 663 N N . LEU A 1 76 ? 12.959 -5.372 -33.278 1.00 90.12 76 LEU A N 1
ATOM 664 C CA . LEU A 1 76 ? 13.163 -4.608 -32.053 1.00 90.12 76 LEU A CA 1
ATOM 665 C C . LEU A 1 76 ? 11.841 -4.019 -31.542 1.00 90.12 76 LEU A C 1
ATOM 667 O O . LEU A 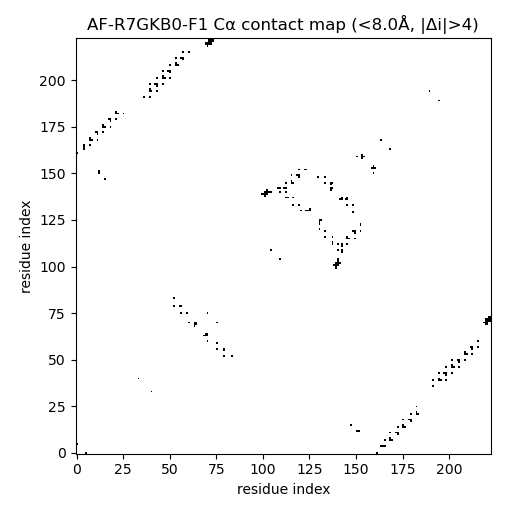1 76 ? 11.589 -4.056 -30.338 1.00 90.12 76 LEU A O 1
ATOM 671 N N . GLU A 1 77 ? 11.010 -3.468 -32.426 1.00 91.06 77 GLU A N 1
ATOM 672 C CA . GLU A 1 77 ? 9.694 -2.934 -32.064 1.00 91.06 77 GLU A CA 1
ATOM 673 C C . GLU A 1 77 ? 8.774 -4.039 -31.533 1.00 91.06 77 GLU A C 1
ATOM 675 O O . GLU A 1 77 ? 8.251 -3.889 -30.428 1.00 91.06 77 GLU A O 1
ATOM 680 N N . GLY A 1 78 ? 8.701 -5.188 -32.213 1.00 92.38 78 GLY A N 1
ATOM 681 C CA . GLY A 1 78 ? 7.937 -6.350 -31.751 1.00 92.38 78 GLY A CA 1
ATOM 682 C C . GLY A 1 78 ? 8.395 -6.871 -30.383 1.00 92.38 78 GLY A C 1
ATOM 683 O O . GLY A 1 78 ? 7.572 -7.101 -29.496 1.00 92.38 78 GLY A O 1
ATOM 684 N N . TYR A 1 79 ? 9.710 -6.977 -30.154 1.00 93.19 79 TYR A N 1
ATOM 685 C CA . TYR A 1 79 ? 10.257 -7.312 -28.833 1.00 93.19 79 TYR A CA 1
ATOM 686 C C . TYR A 1 79 ? 9.840 -6.293 -27.765 1.00 93.19 79 TYR A C 1
ATOM 688 O O . TYR A 1 79 ? 9.492 -6.661 -26.642 1.00 93.19 79 TYR A O 1
ATOM 696 N N . MET A 1 80 ? 9.886 -5.000 -28.091 1.00 94.56 80 MET A N 1
ATOM 697 C CA . MET A 1 80 ? 9.543 -3.951 -27.136 1.00 94.56 80 MET A CA 1
ATOM 698 C C . MET A 1 80 ? 8.059 -3.910 -26.803 1.00 94.56 80 MET A C 1
ATOM 700 O O . MET A 1 80 ? 7.725 -3.540 -25.678 1.00 94.56 80 MET A O 1
ATOM 704 N N . ASP A 1 81 ? 7.190 -4.273 -27.738 1.00 93.56 81 ASP A N 1
ATOM 705 C CA . ASP A 1 81 ? 5.755 -4.333 -27.488 1.00 93.56 81 ASP A CA 1
ATOM 706 C C . ASP A 1 81 ? 5.395 -5.505 -26.571 1.00 93.56 81 ASP A C 1
ATOM 708 O O . ASP A 1 81 ? 4.706 -5.275 -25.577 1.00 93.56 81 ASP A O 1
ATOM 712 N N . ALA A 1 82 ? 5.991 -6.686 -26.771 1.00 93.44 82 ALA A N 1
ATOM 713 C CA . ALA A 1 82 ? 5.855 -7.803 -25.829 1.00 93.44 82 ALA A CA 1
ATOM 714 C C . ALA A 1 82 ? 6.341 -7.429 -24.413 1.00 93.44 82 ALA A C 1
ATOM 716 O O . ALA A 1 82 ? 5.640 -7.625 -23.424 1.00 93.44 82 ALA A O 1
ATOM 717 N N . VAL A 1 83 ? 7.510 -6.784 -24.301 1.00 93.00 83 VAL A N 1
ATOM 718 C CA . VAL A 1 83 ? 8.051 -6.341 -23.000 1.00 93.00 83 VAL A CA 1
ATOM 719 C C . VAL A 1 83 ? 7.152 -5.308 -22.311 1.00 93.00 83 VAL A C 1
ATOM 721 O O . VAL A 1 83 ? 7.081 -5.280 -21.081 1.00 93.00 83 VAL A O 1
ATOM 724 N N . LYS A 1 84 ? 6.500 -4.416 -23.067 1.00 92.00 84 LYS A N 1
ATOM 725 C CA . LYS A 1 84 ? 5.543 -3.455 -22.497 1.00 92.00 84 LYS A CA 1
ATOM 726 C C . LYS A 1 84 ? 4.289 -4.157 -22.000 1.00 92.00 84 LYS A C 1
ATOM 728 O O . LYS A 1 84 ? 3.807 -3.787 -20.935 1.00 92.00 84 LYS A O 1
ATOM 733 N N . GLU A 1 85 ? 3.769 -5.115 -22.757 1.00 92.94 85 GLU A N 1
ATOM 734 C CA . GLU A 1 85 ? 2.577 -5.873 -22.384 1.00 92.94 85 GLU A CA 1
ATOM 735 C C . GLU A 1 85 ? 2.796 -6.626 -21.067 1.00 92.94 85 GLU A C 1
ATOM 737 O O . GLU A 1 85 ? 2.045 -6.406 -20.115 1.00 92.94 85 GLU A O 1
ATOM 742 N N . ASP A 1 86 ? 3.897 -7.377 -20.960 1.00 91.75 86 ASP A N 1
ATOM 743 C CA . ASP A 1 86 ? 4.286 -8.085 -19.734 1.00 91.75 86 ASP A CA 1
ATOM 744 C C . ASP A 1 86 ? 4.405 -7.126 -18.540 1.00 91.75 86 ASP A C 1
ATOM 746 O O . ASP A 1 86 ? 3.854 -7.362 -17.464 1.00 91.75 86 ASP A O 1
ATOM 750 N N . TYR A 1 87 ? 5.077 -5.987 -18.734 1.00 90.25 87 TYR A N 1
ATOM 751 C CA . TYR A 1 87 ? 5.250 -4.991 -17.677 1.00 90.25 87 TYR A CA 1
ATOM 752 C C . TYR A 1 87 ? 3.916 -4.391 -17.210 1.00 90.25 87 TYR A C 1
ATOM 754 O O . TYR A 1 87 ? 3.701 -4.185 -16.015 1.00 90.25 87 TYR A O 1
ATOM 762 N N . MET A 1 88 ? 3.004 -4.099 -18.139 1.00 88.12 88 MET A N 1
ATOM 763 C CA . MET A 1 88 ? 1.681 -3.573 -17.798 1.00 88.12 88 MET A CA 1
ATOM 764 C C . MET A 1 88 ? 0.825 -4.618 -17.075 1.00 88.12 88 MET A C 1
ATOM 766 O O . MET A 1 88 ? 0.102 -4.257 -16.144 1.00 88.12 88 MET A O 1
ATOM 770 N N . HIS A 1 89 ? 0.945 -5.894 -17.447 1.00 90.00 89 HIS A N 1
ATOM 771 C CA . HIS A 1 89 ? 0.301 -6.998 -16.743 1.00 90.00 89 HIS A CA 1
ATOM 772 C C . HIS A 1 89 ? 0.797 -7.104 -15.291 1.00 90.00 89 HIS A C 1
ATOM 774 O O . HIS A 1 89 ? -0.013 -7.084 -14.362 1.00 90.00 89 HIS A O 1
ATOM 780 N N . GLU A 1 90 ? 2.117 -7.098 -15.071 1.00 88.62 90 GLU A N 1
ATOM 781 C CA . GLU A 1 90 ? 2.717 -7.103 -13.726 1.00 88.62 90 GLU A CA 1
ATOM 782 C C . GLU A 1 90 ? 2.232 -5.920 -12.866 1.00 88.62 90 GLU A C 1
ATOM 784 O O . GLU A 1 90 ? 1.938 -6.070 -11.675 1.00 88.62 90 GLU A O 1
ATOM 789 N N . LEU A 1 91 ? 2.111 -4.722 -13.453 1.00 85.75 91 LEU A N 1
ATOM 790 C CA . LEU A 1 91 ? 1.608 -3.547 -12.736 1.00 85.75 91 LEU A CA 1
ATOM 791 C C . LEU A 1 91 ? 0.151 -3.712 -12.280 1.00 85.75 91 LEU A C 1
ATOM 793 O O . LEU A 1 91 ? -0.195 -3.280 -11.173 1.00 85.75 91 LEU A O 1
ATOM 797 N N . GLU A 1 92 ? -0.702 -4.332 -13.094 1.00 85.50 92 GLU A N 1
ATOM 798 C CA . GLU A 1 92 ? -2.100 -4.576 -12.731 1.00 85.50 92 GLU A CA 1
ATOM 799 C C . GLU A 1 92 ? -2.224 -5.695 -11.679 1.00 85.50 92 GLU A C 1
ATOM 801 O O . GLU A 1 92 ? -2.995 -5.568 -10.719 1.00 85.50 92 GLU A O 1
ATOM 806 N N . GLU A 1 93 ? -1.388 -6.735 -11.747 1.00 84.50 93 GLU A N 1
ATOM 807 C CA . GLU A 1 93 ? -1.285 -7.741 -10.683 1.00 84.50 93 GLU A CA 1
ATOM 808 C C . GLU A 1 93 ? -0.862 -7.121 -9.345 1.00 84.50 93 GLU A C 1
ATOM 810 O O . GLU A 1 93 ? -1.468 -7.399 -8.307 1.00 84.50 93 GLU A O 1
ATOM 815 N N . LEU A 1 94 ? 0.126 -6.224 -9.337 1.00 81.88 94 LEU A N 1
ATOM 816 C CA . LEU A 1 94 ? 0.551 -5.532 -8.114 1.00 81.88 94 LEU A CA 1
ATOM 817 C C . LEU A 1 94 ? -0.555 -4.634 -7.548 1.00 81.88 94 LEU A C 1
ATOM 819 O O . LEU A 1 94 ? -0.753 -4.554 -6.327 1.00 81.88 94 LEU A O 1
ATOM 823 N N . ARG A 1 95 ? -1.307 -3.962 -8.426 1.00 76.62 95 ARG A N 1
ATOM 824 C CA . ARG A 1 95 ? -2.440 -3.113 -8.042 1.00 76.62 95 ARG A CA 1
ATOM 825 C C . ARG A 1 95 ? -3.547 -3.918 -7.364 1.00 76.62 95 ARG A C 1
ATOM 827 O O . ARG A 1 95 ? -4.144 -3.433 -6.397 1.00 76.62 95 ARG A O 1
ATOM 834 N N . THR A 1 96 ? -3.815 -5.126 -7.847 1.00 73.44 96 THR A N 1
ATOM 835 C CA . THR A 1 96 ? -4.834 -6.024 -7.292 1.00 73.44 96 THR A CA 1
ATOM 836 C C . THR A 1 96 ? -4.353 -6.717 -6.013 1.00 73.44 96 THR A C 1
ATOM 838 O O . THR A 1 96 ? -5.077 -6.705 -5.016 1.00 73.44 96 THR A O 1
ATOM 841 N N . HIS A 1 97 ? -3.107 -7.196 -5.958 1.00 65.88 97 HIS A N 1
ATOM 842 C CA . HIS A 1 97 ? -2.526 -7.835 -4.768 1.00 65.88 97 HIS A CA 1
ATOM 843 C C . HIS A 1 97 ? -2.429 -6.899 -3.560 1.00 65.88 97 HIS A C 1
ATOM 845 O O . HIS A 1 97 ? -2.754 -7.302 -2.440 1.00 65.88 97 HIS A O 1
ATOM 851 N N . LYS A 1 98 ? -2.067 -5.622 -3.763 1.00 58.69 98 LYS A N 1
ATOM 852 C CA . LYS A 1 98 ? -2.041 -4.616 -2.684 1.00 58.69 98 LYS A CA 1
ATOM 853 C C . LYS A 1 98 ? -3.396 -4.467 -1.983 1.00 58.69 98 LYS A C 1
ATOM 855 O O . LYS A 1 98 ? -3.432 -4.121 -0.805 1.00 58.69 98 LYS A O 1
ATOM 860 N N . LYS A 1 99 ? -4.506 -4.728 -2.682 1.00 58.31 99 LYS A N 1
ATOM 861 C CA . LYS A 1 99 ? -5.848 -4.698 -2.085 1.00 58.31 99 LYS A CA 1
ATOM 862 C C . LYS A 1 99 ? -6.16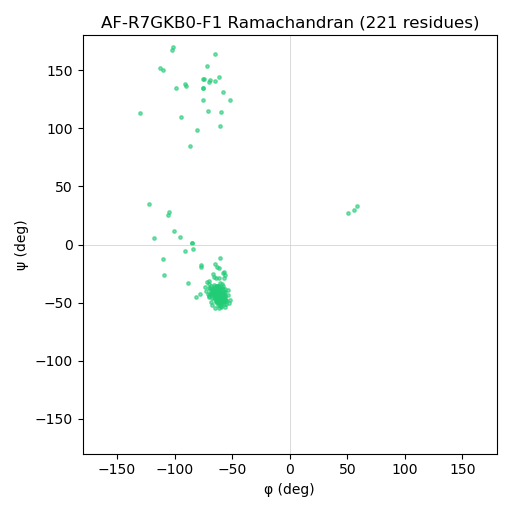4 -5.943 -1.248 1.00 58.31 99 LYS A C 1
ATOM 864 O O . LYS A 1 99 ? -7.085 -5.874 -0.447 1.00 58.31 99 LYS A O 1
ATOM 869 N N . ILE A 1 100 ? -5.452 -7.061 -1.425 1.00 60.19 100 ILE A N 1
ATOM 870 C CA . ILE A 1 100 ? -5.864 -8.386 -0.918 1.00 60.19 100 ILE A CA 1
ATOM 871 C C . ILE A 1 100 ? -4.985 -8.905 0.238 1.00 60.19 100 ILE A C 1
ATOM 873 O O . ILE A 1 100 ? -5.369 -9.862 0.911 1.00 60.19 100 ILE A O 1
ATOM 877 N N . MET A 1 101 ? -3.829 -8.294 0.510 1.00 65.94 101 MET A N 1
ATOM 878 C CA . MET A 1 101 ? -2.830 -8.843 1.435 1.00 65.94 101 MET A CA 1
ATOM 879 C C . MET A 1 101 ? -3.371 -9.020 2.871 1.00 65.94 101 MET A C 1
ATOM 881 O O . MET A 1 101 ? -3.482 -8.067 3.642 1.00 65.94 101 MET A O 1
ATOM 885 N N . LYS A 1 102 ? -3.708 -10.266 3.231 1.00 78.06 102 LYS A N 1
ATOM 886 C CA . LYS A 1 102 ? -4.130 -10.651 4.584 1.00 78.06 102 LYS A CA 1
ATOM 887 C C . LYS A 1 102 ? -2.922 -10.710 5.510 1.00 78.06 102 LYS A C 1
ATOM 889 O O . LYS A 1 102 ? -1.861 -11.186 5.115 1.00 78.06 102 LYS A O 1
ATOM 894 N N . GLN A 1 103 ? -3.097 -10.286 6.756 1.00 82.75 103 GLN A N 1
ATOM 895 C CA . GLN A 1 103 ? -2.066 -10.461 7.774 1.00 82.75 103 GLN A CA 1
ATOM 896 C C . GLN A 1 103 ? -1.922 -11.947 8.126 1.00 82.75 103 GLN A C 1
ATOM 898 O O . GLN A 1 103 ? -2.911 -12.686 8.189 1.00 82.75 103 GLN A O 1
ATOM 903 N N . HIS A 1 104 ? -0.691 -12.399 8.352 1.00 85.25 104 HIS A N 1
ATOM 904 C CA . HIS A 1 104 ? -0.476 -13.724 8.918 1.00 85.25 104 HIS A CA 1
ATOM 905 C C . HIS A 1 104 ? -0.799 -13.665 10.412 1.00 85.25 104 HIS A C 1
ATOM 907 O O . HIS A 1 104 ? -0.226 -12.858 11.139 1.00 85.25 104 HIS A O 1
ATOM 913 N N . LEU A 1 105 ? -1.713 -14.524 10.859 1.00 86.12 105 LEU A N 1
ATOM 914 C CA . LEU A 1 105 ? -1.985 -14.761 12.276 1.00 86.12 105 LEU A CA 1
ATOM 915 C C . LEU A 1 105 ? -1.495 -16.148 12.670 1.00 86.12 105 LEU A C 1
ATOM 917 O O . LEU A 1 105 ? -1.494 -17.052 11.833 1.00 86.12 105 LEU A O 1
ATOM 921 N N . SER A 1 106 ? -1.104 -16.310 13.931 1.00 92.31 106 SER A N 1
ATOM 922 C CA . SER A 1 106 ? -0.921 -17.635 14.518 1.00 92.31 106 SER A CA 1
ATOM 923 C C . SER A 1 106 ? -2.265 -18.378 14.597 1.00 92.31 106 SER A C 1
ATOM 925 O O . SER A 1 106 ? -3.338 -17.768 14.519 1.00 92.31 106 SER A O 1
ATOM 927 N N . ASP A 1 107 ? -2.237 -19.697 14.788 1.00 92.38 107 ASP A N 1
ATOM 928 C CA . ASP A 1 107 ? -3.467 -20.486 14.953 1.00 92.38 107 ASP A CA 1
ATOM 929 C C . ASP A 1 107 ? -4.287 -20.047 16.178 1.00 92.38 107 ASP A C 1
ATOM 931 O O . ASP A 1 107 ? -5.524 -20.089 16.161 1.00 92.38 107 ASP A O 1
ATOM 935 N N . GLU A 1 108 ? -3.615 -19.610 17.245 1.00 93.12 108 GLU A N 1
ATOM 936 C CA . GLU A 1 108 ? -4.253 -19.089 18.456 1.00 93.12 108 GLU A CA 1
ATOM 937 C C . GLU A 1 108 ? -4.951 -17.756 18.184 1.00 93.12 108 GLU A C 1
ATOM 939 O O . GLU A 1 108 ? -6.149 -17.610 18.458 1.00 93.12 108 GLU A O 1
ATOM 944 N N . ASP A 1 109 ? -4.244 -16.828 17.543 1.00 91.88 109 ASP A N 1
ATOM 945 C CA . ASP A 1 109 ? -4.783 -15.527 17.156 1.00 91.88 109 ASP A CA 1
ATOM 946 C C . ASP A 1 109 ? -5.952 -15.669 16.180 1.00 91.88 109 ASP A C 1
ATOM 948 O O . ASP A 1 109 ? -6.944 -14.946 16.274 1.00 91.88 109 ASP A O 1
ATOM 952 N N . MET A 1 110 ? -5.898 -16.644 15.270 1.00 92.94 110 MET A N 1
ATOM 953 C CA . MET A 1 110 ? -6.983 -16.903 14.326 1.00 92.94 110 MET A CA 1
ATOM 954 C C . MET A 1 110 ? -8.238 -17.446 15.027 1.00 92.94 110 MET A C 1
ATOM 956 O O . MET A 1 110 ? -9.368 -17.036 14.721 1.00 92.94 110 MET A O 1
ATOM 960 N N . LYS A 1 111 ? -8.071 -18.338 16.016 1.00 94.44 111 LYS A N 1
ATOM 961 C CA . LYS A 1 111 ? -9.180 -18.793 16.875 1.00 94.44 111 LYS A CA 1
ATOM 962 C C . LYS A 1 111 ? -9.784 -17.617 17.640 1.00 94.44 111 LYS A C 1
ATOM 964 O O . LYS A 1 111 ? -11.015 -17.506 17.715 1.00 94.44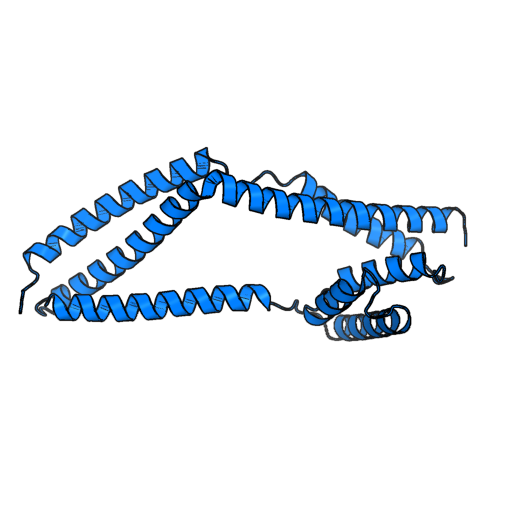 111 LYS A O 1
ATOM 969 N N . GLN A 1 112 ? -8.946 -16.726 18.166 1.00 93.50 112 GLN A N 1
ATOM 970 C CA . GLN A 1 112 ? -9.387 -15.522 18.861 1.00 93.50 112 GLN A CA 1
ATOM 971 C C . GLN A 1 112 ? -10.139 -14.566 17.926 1.00 93.50 112 GLN A C 1
ATOM 973 O O . GLN A 1 112 ? -11.263 -14.175 18.253 1.00 93.50 112 GLN A O 1
ATOM 978 N N . ALA A 1 113 ? -9.599 -14.269 16.743 1.00 94.19 113 ALA A N 1
ATOM 979 C CA . ALA A 1 113 ? -10.232 -13.432 15.726 1.00 94.19 113 ALA A CA 1
ATOM 980 C C . ALA A 1 113 ? -11.625 -13.961 15.357 1.00 94.19 113 ALA A C 1
ATOM 982 O O . ALA A 1 113 ? -12.609 -13.222 15.395 1.00 94.19 113 ALA A O 1
ATOM 983 N N . LYS A 1 114 ? -11.747 -15.273 15.101 1.00 95.50 114 LYS A N 1
ATOM 984 C CA . LYS A 1 114 ? -13.032 -15.927 14.798 1.00 95.50 114 LYS A CA 1
ATOM 985 C C . LYS A 1 114 ? -14.030 -15.813 15.952 1.00 95.50 114 LYS A C 1
ATOM 987 O O . LYS A 1 114 ? -15.225 -15.628 15.715 1.00 95.50 114 LYS A O 1
ATOM 992 N N . LYS A 1 115 ? -13.569 -15.938 17.201 1.00 94.94 115 LYS A N 1
ATOM 993 C CA . LYS A 1 115 ? -14.417 -15.813 18.396 1.00 94.94 115 LYS A CA 1
ATOM 994 C C . LYS A 1 115 ? -14.922 -14.382 18.572 1.00 94.94 115 LYS A C 1
ATOM 996 O O . LYS A 1 115 ? -16.117 -14.203 18.799 1.00 94.94 115 LYS A O 1
ATOM 1001 N N . ILE A 1 116 ? -14.040 -13.393 18.439 1.00 94.19 116 ILE A N 1
ATOM 1002 C CA . ILE A 1 116 ? -14.380 -11.969 18.530 1.00 94.19 116 ILE A CA 1
ATOM 1003 C C . ILE A 1 116 ? -15.366 -11.592 17.424 1.00 94.19 116 ILE A C 1
ATOM 1005 O O . ILE A 1 116 ? -16.460 -11.118 17.722 1.00 94.19 116 ILE A O 1
ATOM 1009 N N . PHE A 1 117 ? -15.049 -11.917 16.169 1.00 96.06 117 PHE A N 1
ATOM 1010 C CA . PHE A 1 117 ? -15.919 -11.656 15.022 1.00 96.06 117 PHE A CA 1
ATOM 1011 C C . PHE A 1 117 ? -17.334 -12.211 15.240 1.00 96.06 117 PHE A C 1
ATOM 1013 O O . PHE A 1 117 ? -18.312 -11.472 15.150 1.00 96.06 117 PHE A O 1
ATOM 1020 N N . LYS A 1 118 ? -17.455 -13.487 15.645 1.00 95.12 118 LYS A N 1
ATOM 1021 C CA . LYS A 1 118 ? -18.753 -14.115 15.956 1.00 95.12 118 LYS A CA 1
ATOM 1022 C C . LYS A 1 118 ? -19.529 -13.402 17.066 1.00 95.12 118 LYS A C 1
ATOM 1024 O O . LYS A 1 118 ? -20.757 -13.420 17.041 1.00 95.12 118 LYS A O 1
ATOM 1029 N N . ARG A 1 119 ? -18.852 -12.837 18.070 1.00 92.88 119 ARG A N 1
ATOM 1030 C CA . ARG A 1 119 ? -19.516 -12.080 19.143 1.00 92.88 119 ARG A CA 1
ATOM 1031 C C . ARG A 1 119 ? -20.015 -10.732 18.645 1.00 92.88 119 ARG A C 1
ATOM 1033 O O . ARG A 1 119 ? -21.126 -10.356 19.004 1.00 92.88 119 ARG A O 1
ATOM 1040 N N . ILE A 1 120 ? -19.235 -10.050 17.810 1.00 93.62 120 ILE A N 1
ATOM 1041 C CA . ILE A 1 120 ? -19.611 -8.752 17.250 1.00 93.62 120 ILE A CA 1
ATOM 1042 C C . ILE A 1 120 ? -20.841 -8.896 16.346 1.00 93.62 120 ILE A C 1
ATOM 1044 O O . ILE A 1 120 ? -21.862 -8.274 16.625 1.00 93.62 120 ILE A O 1
ATOM 1048 N N . ILE A 1 121 ? -20.808 -9.785 15.345 1.00 93.38 121 ILE A N 1
ATOM 1049 C CA . ILE A 1 121 ? -21.913 -9.947 14.373 1.00 93.38 121 ILE A CA 1
ATOM 1050 C C . ILE A 1 121 ? -23.244 -10.382 15.006 1.00 93.38 121 ILE A C 1
ATOM 1052 O O . ILE A 1 121 ? -24.296 -10.203 14.410 1.00 93.38 121 ILE A O 1
ATOM 1056 N N . LYS A 1 122 ? -23.222 -10.967 16.212 1.00 92.62 122 LYS A N 1
ATOM 1057 C CA . LYS A 1 122 ? -24.439 -11.308 16.971 1.00 92.62 122 LYS A CA 1
ATOM 1058 C C . LYS A 1 122 ? -25.085 -10.100 17.652 1.00 92.62 122 LYS A C 1
ATOM 1060 O O . LYS A 1 122 ? -26.219 -10.199 18.105 1.00 92.62 122 LYS A O 1
ATOM 1065 N N . ARG A 1 123 ? -24.345 -9.001 17.807 1.00 90.62 123 ARG A N 1
ATOM 1066 C CA . ARG A 1 123 ? -24.744 -7.812 18.576 1.00 90.62 123 ARG A CA 1
ATOM 1067 C C . ARG A 1 123 ? -25.039 -6.608 17.689 1.00 90.62 123 ARG A C 1
ATOM 1069 O O . ARG A 1 123 ? -25.813 -5.743 18.095 1.00 90.62 123 ARG A O 1
ATOM 1076 N N . ILE A 1 124 ? -24.431 -6.548 16.509 1.00 92.12 124 ILE A N 1
ATOM 1077 C CA . ILE A 1 124 ? -24.656 -5.496 15.516 1.00 92.12 124 ILE A CA 1
ATOM 1078 C C . ILE A 1 124 ? -25.342 -6.068 14.275 1.00 92.12 124 ILE A C 1
ATOM 1080 O O . ILE A 1 124 ? -25.185 -7.245 13.965 1.00 92.12 124 ILE A O 1
ATOM 1084 N N . ASN A 1 125 ? -26.111 -5.237 13.577 1.00 90.56 125 ASN A N 1
ATOM 1085 C CA . ASN A 1 125 ? -26.751 -5.580 12.307 1.00 90.56 125 ASN A CA 1
ATOM 1086 C C . ASN A 1 125 ? -25.957 -4.985 11.123 1.00 90.56 125 ASN A C 1
ATOM 1088 O O . ASN A 1 125 ? -25.077 -4.150 11.345 1.00 90.56 125 ASN A O 1
ATOM 1092 N N . PRO A 1 126 ? -26.273 -5.368 9.871 1.00 92.44 126 PRO A N 1
ATOM 1093 C CA . PRO A 1 126 ? -25.614 -4.824 8.682 1.00 92.44 126 PRO A CA 1
ATOM 1094 C C . PRO A 1 126 ? -25.679 -3.302 8.517 1.00 92.44 126 PRO A C 1
ATOM 1096 O O . PRO A 1 126 ? -24.820 -2.730 7.860 1.00 92.44 126 PRO A O 1
ATOM 1099 N N . GLN A 1 127 ? -26.670 -2.640 9.118 1.00 91.94 127 GLN A N 1
ATOM 1100 C CA . GLN A 1 127 ? -26.828 -1.182 9.076 1.00 91.94 127 GLN A CA 1
ATOM 1101 C C . GLN A 1 127 ? -25.986 -0.447 10.135 1.00 91.94 127 GLN A C 1
ATOM 1103 O O . GLN A 1 127 ? -25.987 0.781 10.178 1.00 91.94 127 GLN A O 1
ATOM 1108 N N . HIS A 1 128 ? -25.285 -1.168 11.013 1.00 91.88 128 HIS A N 1
ATOM 1109 C CA . HIS A 1 128 ? -24.444 -0.563 12.039 1.00 91.88 128 HIS A CA 1
ATOM 1110 C C . HIS A 1 128 ? -23.206 0.096 11.418 1.00 91.88 128 HIS A C 1
ATOM 1112 O O . HIS A 1 128 ? -22.546 -0.503 10.572 1.00 91.88 128 HIS A O 1
ATOM 1118 N N . SER A 1 129 ? -22.813 1.274 11.910 1.00 91.81 129 SER A N 1
ATOM 1119 C CA . SER A 1 129 ? -21.664 2.050 11.399 1.00 91.81 129 SER A CA 1
ATOM 1120 C C . SER A 1 129 ? -20.329 1.290 11.403 1.00 91.81 129 SER A C 1
ATOM 1122 O O . SER A 1 129 ? -19.439 1.575 10.612 1.00 91.81 129 SER A O 1
ATOM 1124 N N . LEU A 1 130 ? -20.189 0.304 12.292 1.00 93.00 130 LEU A N 1
ATOM 1125 C CA . LEU A 1 130 ? -18.999 -0.545 12.424 1.00 93.00 130 LEU A CA 1
ATOM 1126 C C . LEU A 1 130 ? -19.052 -1.832 11.581 1.00 93.00 130 LEU A C 1
ATOM 1128 O O . LEU A 1 130 ? -18.072 -2.570 11.569 1.00 93.00 130 LEU A O 1
ATOM 1132 N N . TRP A 1 131 ? -20.165 -2.139 10.904 1.00 93.81 131 TRP A N 1
ATOM 1133 C CA . TRP A 1 131 ? -20.359 -3.431 10.236 1.00 93.81 131 TRP A CA 1
ATOM 1134 C C . TRP A 1 131 ? -19.302 -3.717 9.166 1.00 93.81 131 TRP A C 1
ATOM 1136 O O . TRP A 1 131 ? -18.645 -4.758 9.215 1.00 93.81 131 TRP A O 1
ATOM 1146 N N . GLU A 1 132 ? -19.104 -2.786 8.232 1.00 91.50 132 GLU A N 1
ATOM 1147 C CA . GLU A 1 132 ? -18.132 -2.947 7.144 1.00 91.50 132 GLU A CA 1
ATOM 1148 C C . GLU A 1 132 ? -16.718 -3.134 7.689 1.00 91.50 132 GLU A C 1
ATOM 1150 O O . GLU A 1 132 ? -16.029 -4.079 7.303 1.00 91.50 132 GLU A O 1
ATOM 1155 N N . ARG A 1 133 ? -16.339 -2.315 8.678 1.00 91.44 133 ARG A N 1
ATOM 1156 C CA . ARG A 1 133 ? -15.048 -2.419 9.360 1.00 91.44 133 ARG A CA 1
ATOM 1157 C C . ARG A 1 133 ? -14.844 -3.822 9.930 1.00 91.44 133 ARG A C 1
ATOM 1159 O O . ARG A 1 133 ? -13.837 -4.442 9.638 1.00 91.44 133 ARG A O 1
ATOM 1166 N N . VAL A 1 134 ? -15.819 -4.381 10.650 1.00 94.69 1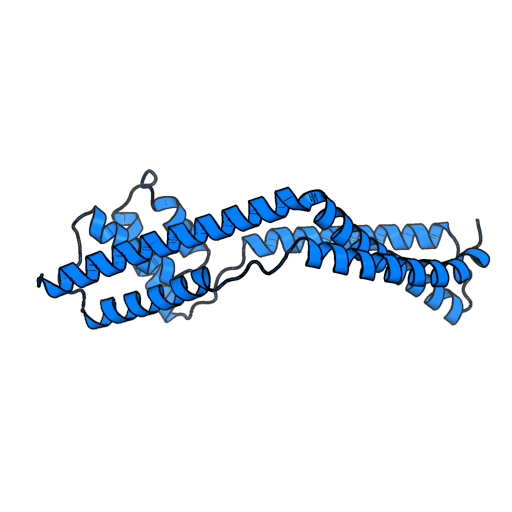34 VAL A N 1
ATOM 1167 C CA . VAL A 1 134 ? -15.722 -5.741 11.226 1.00 94.69 134 VAL A CA 1
ATOM 1168 C C . VAL A 1 134 ? -15.481 -6.804 10.157 1.00 94.69 134 VAL A C 1
ATOM 1170 O O . VAL A 1 134 ? -14.660 -7.707 10.350 1.00 94.69 134 VAL A O 1
ATOM 1173 N N . VAL A 1 135 ? -16.205 -6.717 9.040 1.00 93.19 135 VAL A N 1
ATOM 1174 C CA . VAL A 1 135 ? -16.069 -7.657 7.923 1.00 93.19 135 VAL A CA 1
ATOM 1175 C C . VAL A 1 135 ? -14.682 -7.545 7.297 1.00 93.19 135 VAL A C 1
ATOM 1177 O O . VAL A 1 135 ? -14.037 -8.571 7.067 1.00 93.19 135 VAL A O 1
ATOM 1180 N N . GLU A 1 136 ? -14.191 -6.328 7.064 1.00 90.94 136 GLU A N 1
ATOM 1181 C CA . GLU A 1 136 ? -12.853 -6.092 6.523 1.00 90.94 136 GLU A CA 1
ATOM 1182 C C . GLU A 1 136 ? -11.751 -6.565 7.473 1.00 90.94 136 GLU A C 1
ATOM 1184 O O . GLU A 1 136 ? -10.867 -7.313 7.049 1.00 90.94 136 GLU A O 1
ATOM 1189 N N . SER A 1 137 ? -11.815 -6.217 8.761 1.00 91.56 137 SER A N 1
ATOM 1190 C CA . SER A 1 137 ? -10.807 -6.617 9.749 1.00 91.56 137 SER A CA 1
ATOM 1191 C C . 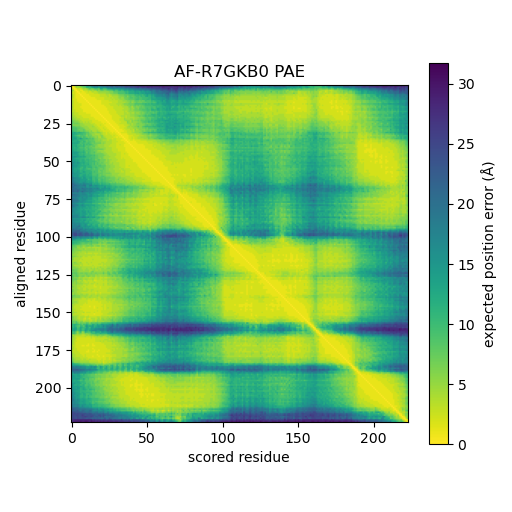SER A 1 137 ? -10.726 -8.137 9.861 1.00 91.56 137 SER A C 1
ATOM 1193 O O . SER A 1 137 ? -9.629 -8.685 9.929 1.00 91.56 137 SER A O 1
ATOM 1195 N N . TYR A 1 138 ? -11.858 -8.848 9.798 1.00 93.62 138 TYR A N 1
ATOM 1196 C CA . TYR A 1 138 ? -11.849 -10.311 9.760 1.00 93.62 138 TYR A CA 1
ATOM 1197 C C . TYR A 1 138 ? -11.313 -10.862 8.436 1.00 93.62 138 TYR A C 1
ATOM 1199 O O . TYR A 1 138 ? -10.486 -11.773 8.440 1.00 93.62 138 TYR A O 1
ATOM 1207 N N . ARG A 1 139 ? -11.729 -10.296 7.297 1.00 89.81 139 ARG A N 1
ATOM 1208 C CA . ARG A 1 139 ? -11.267 -10.718 5.966 1.00 89.81 139 ARG A CA 1
ATOM 1209 C C . ARG A 1 139 ? -9.751 -10.590 5.817 1.00 89.81 139 ARG A C 1
ATOM 1211 O O . ARG A 1 139 ? -9.148 -11.460 5.186 1.00 89.81 139 ARG A O 1
ATOM 1218 N N . TYR A 1 140 ? -9.162 -9.541 6.388 1.00 89.62 140 TYR A N 1
ATOM 1219 C CA . TYR A 1 140 ? -7.732 -9.229 6.311 1.00 89.62 140 TYR A CA 1
ATOM 1220 C C . TYR A 1 140 ? -6.927 -9.634 7.548 1.00 89.62 140 TYR A C 1
ATOM 1222 O O . TYR A 1 140 ? -5.752 -9.279 7.640 1.00 89.62 140 TYR A O 1
ATOM 1230 N N . ASN A 1 141 ? -7.517 -10.420 8.455 1.00 91.75 141 ASN A N 1
ATOM 1231 C CA . ASN A 1 141 ? -6.853 -10.950 9.647 1.00 91.75 141 ASN A CA 1
ATOM 1232 C C . ASN A 1 141 ? -6.287 -9.865 10.593 1.00 91.75 141 ASN A C 1
ATOM 1234 O O . ASN A 1 141 ? -5.271 -10.065 11.252 1.00 91.75 141 ASN A O 1
ATOM 1238 N N . ASN A 1 142 ? -6.946 -8.712 10.690 1.00 91.00 142 ASN A N 1
ATOM 1239 C CA . ASN A 1 142 ? -6.551 -7.638 11.594 1.00 91.00 142 ASN A CA 1
ATOM 1240 C C . ASN A 1 142 ? -7.166 -7.847 12.989 1.00 91.00 142 ASN A C 1
ATOM 1242 O O . ASN A 1 142 ? -8.237 -7.324 13.309 1.00 91.00 142 ASN A O 1
ATOM 1246 N N . LEU A 1 143 ? -6.485 -8.642 13.819 1.00 93.00 143 LEU A N 1
ATOM 1247 C CA . LEU A 1 143 ? -6.950 -8.991 15.164 1.00 93.00 143 LEU A CA 1
ATOM 1248 C C . LEU A 1 143 ? -7.082 -7.769 16.087 1.00 93.00 143 LEU A C 1
ATOM 1250 O O . LEU A 1 143 ? -8.076 -7.654 16.799 1.00 93.00 143 LEU A O 1
ATOM 1254 N N . ASN A 1 144 ? -6.111 -6.854 16.065 1.00 92.12 144 ASN A N 1
ATOM 1255 C CA . ASN A 1 144 ? -6.132 -5.662 16.918 1.00 92.12 144 ASN A CA 1
ATOM 1256 C C . ASN A 1 144 ? -7.343 -4.776 16.619 1.00 92.12 144 ASN A C 1
ATOM 1258 O O . ASN A 1 144 ? -7.998 -4.289 17.536 1.00 92.12 144 ASN A O 1
ATOM 1262 N N . ASP A 1 145 ? -7.685 -4.629 15.342 1.00 92.56 145 ASP A N 1
ATOM 1263 C CA . ASP A 1 145 ? -8.854 -3.853 14.946 1.00 92.56 145 ASP A CA 1
ATOM 1264 C C . ASP A 1 145 ? -10.162 -4.558 15.338 1.00 92.56 145 ASP A C 1
ATOM 1266 O O . ASP A 1 145 ? -11.075 -3.915 15.840 1.00 92.56 145 ASP A O 1
ATOM 1270 N N . LEU A 1 146 ? -10.236 -5.893 15.240 1.00 94.44 146 LEU A N 1
ATOM 1271 C CA . LEU A 1 146 ? -11.373 -6.655 15.777 1.00 94.44 146 LEU A CA 1
ATOM 1272 C C . LEU A 1 146 ? -11.541 -6.476 17.295 1.00 94.44 146 LEU A C 1
ATOM 1274 O O . LEU A 1 146 ? -12.672 -6.392 17.773 1.00 94.44 146 LEU A O 1
ATOM 1278 N N . ILE A 1 147 ? -10.440 -6.421 18.049 1.00 93.19 147 ILE A N 1
ATOM 1279 C CA . ILE A 1 147 ? -10.446 -6.155 19.496 1.00 93.19 147 ILE A CA 1
ATOM 1280 C C . ILE A 1 147 ? -10.987 -4.748 19.782 1.00 93.19 147 ILE A C 1
ATOM 1282 O O . ILE A 1 147 ? -11.895 -4.600 20.602 1.00 93.19 147 ILE A O 1
ATOM 1286 N N . ASP A 1 148 ? -10.475 -3.735 19.079 1.00 93.81 148 ASP A N 1
ATOM 1287 C CA . ASP A 1 148 ? -10.912 -2.345 19.239 1.00 93.81 148 ASP A CA 1
ATOM 1288 C C . ASP A 1 148 ? -12.407 -2.196 18.914 1.00 93.81 148 ASP A C 1
ATOM 1290 O O . ASP A 1 148 ? -13.155 -1.569 19.667 1.00 93.81 148 ASP A O 1
ATOM 1294 N N . ILE A 1 149 ? -12.878 -2.840 17.841 1.00 93.56 149 ILE A N 1
ATOM 1295 C CA . ILE A 1 149 ? -14.295 -2.816 17.467 1.00 93.56 149 ILE A CA 1
ATOM 1296 C C . ILE A 1 149 ? -15.164 -3.526 18.507 1.00 93.56 149 ILE A C 1
ATOM 1298 O O . ILE A 1 149 ? -16.245 -3.035 18.828 1.00 93.56 149 ILE A O 1
ATOM 1302 N N . GLU A 1 150 ? -14.721 -4.662 19.056 1.00 92.38 150 GLU A N 1
ATOM 1303 C CA . GLU A 1 150 ? -15.460 -5.345 20.124 1.00 92.38 150 GLU A CA 1
ATOM 1304 C C . GLU A 1 150 ? -15.674 -4.420 21.326 1.00 92.38 150 GLU A C 1
ATOM 1306 O O . GLU A 1 150 ? -16.779 -4.386 21.870 1.00 92.38 150 GLU A O 1
ATOM 1311 N N . MET A 1 151 ? -14.660 -3.629 21.691 1.00 89.50 151 MET A N 1
ATOM 1312 C CA . MET A 1 151 ? -14.767 -2.642 22.765 1.00 89.50 151 MET A CA 1
ATOM 1313 C C . MET A 1 151 ? -15.753 -1.517 22.421 1.00 89.50 151 MET A C 1
ATOM 1315 O O . MET A 1 151 ? -16.585 -1.160 23.253 1.00 89.50 151 MET A O 1
ATOM 1319 N N . LEU A 1 152 ? -15.719 -0.977 21.199 1.00 91.38 152 LEU A N 1
ATOM 1320 C CA . LEU A 1 152 ? -16.684 0.045 20.775 1.00 91.38 152 LEU A CA 1
ATOM 1321 C C . LEU A 1 152 ? -18.127 -0.482 20.806 1.00 91.38 152 LEU A C 1
ATOM 1323 O O . LEU A 1 152 ? -19.014 0.175 21.344 1.00 91.38 152 LEU A O 1
ATOM 1327 N N . VAL A 1 153 ? -18.354 -1.704 20.315 1.00 90.94 153 VAL A N 1
ATOM 1328 C CA . VAL A 1 153 ? -19.678 -2.347 20.337 1.00 90.94 153 VAL A CA 1
ATOM 1329 C C . VAL A 1 153 ? -20.149 -2.619 21.766 1.00 90.94 153 VAL A C 1
ATOM 1331 O O . VAL A 1 153 ? -21.319 -2.395 22.077 1.00 90.94 153 VAL A O 1
ATOM 1334 N N . ASP A 1 154 ? -19.260 -3.095 22.643 1.00 87.56 154 ASP A N 1
ATOM 1335 C CA . ASP A 1 154 ? -19.580 -3.319 24.057 1.00 87.56 154 ASP A CA 1
ATOM 1336 C C . ASP A 1 154 ? -19.959 -2.008 24.762 1.00 87.56 154 ASP A C 1
ATOM 1338 O O . ASP A 1 154 ? -20.856 -2.008 25.610 1.00 87.56 154 ASP A O 1
ATOM 1342 N N . TYR A 1 155 ? -19.316 -0.898 24.392 1.00 85.31 155 TYR A N 1
ATOM 1343 C CA . TYR A 1 155 ? -19.649 0.432 24.891 1.00 85.31 155 TYR A CA 1
ATOM 1344 C C . TYR A 1 155 ? -21.025 0.902 24.397 1.00 85.31 155 TYR A C 1
ATOM 1346 O O . TYR A 1 155 ? -21.878 1.249 25.213 1.00 85.31 155 TYR A O 1
ATOM 1354 N N . ASP A 1 156 ? -21.275 0.852 23.085 1.00 85.50 156 ASP A N 1
ATOM 1355 C CA . ASP A 1 15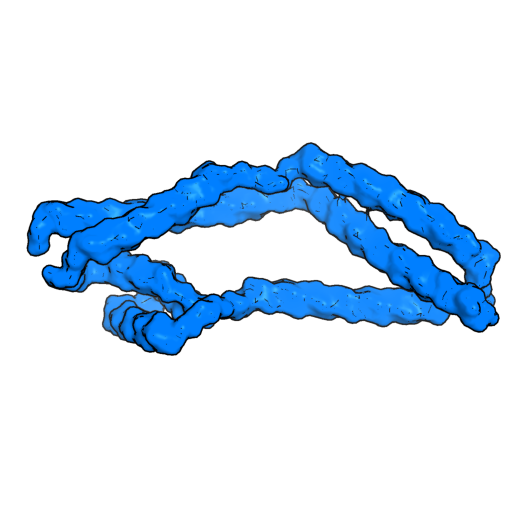6 ? -22.525 1.324 22.470 1.00 85.50 156 ASP A CA 1
ATOM 1356 C C . ASP A 1 156 ? -23.749 0.535 22.957 1.00 85.50 156 ASP A C 1
ATOM 1358 O O . ASP A 1 156 ? -24.831 1.089 23.154 1.00 85.50 156 ASP A O 1
ATOM 1362 N N . LYS A 1 157 ? -23.584 -0.771 23.200 1.00 85.12 157 LYS A N 1
ATOM 1363 C CA . LYS A 1 157 ? -24.643 -1.643 23.729 1.00 85.12 157 LYS A CA 1
ATOM 1364 C C . LYS A 1 157 ? -24.759 -1.618 25.252 1.00 85.12 157 LYS A C 1
ATOM 1366 O O . LYS A 1 157 ? -25.570 -2.369 25.792 1.00 85.12 157 LYS A O 1
ATOM 1371 N N . GLN A 1 158 ? -23.945 -0.811 25.942 1.00 79.19 158 GLN A N 1
ATOM 1372 C CA . GLN A 1 158 ? -23.830 -0.795 27.407 1.00 79.19 158 GLN A CA 1
ATOM 1373 C C . GLN A 1 158 ? -23.605 -2.202 27.999 1.00 79.19 158 GLN A C 1
ATOM 1375 O O . GLN A 1 158 ? -23.953 -2.491 29.143 1.00 79.19 158 GLN A O 1
ATOM 1380 N N . SER A 1 159 ? -23.002 -3.098 27.213 1.00 75.25 159 SER A N 1
ATOM 1381 C CA . SER A 1 159 ? -22.782 -4.507 27.544 1.00 75.25 159 SER A CA 1
ATOM 1382 C C . SER A 1 159 ? -21.325 -4.783 27.903 1.00 75.25 159 SER A C 1
ATOM 1384 O O . SER A 1 159 ? -20.831 -5.895 27.695 1.00 75.25 159 SER A O 1
ATOM 1386 N N . ILE A 1 160 ? -20.634 -3.765 28.422 1.00 70.94 160 ILE A N 1
ATOM 1387 C CA . ILE A 1 160 ? -19.246 -3.853 28.867 1.00 70.94 160 ILE A CA 1
ATOM 1388 C C . ILE A 1 160 ? -19.124 -5.032 29.829 1.00 70.94 160 ILE A C 1
ATOM 1390 O O . ILE A 1 160 ? -19.842 -5.134 30.831 1.00 70.94 160 ILE A O 1
ATOM 1394 N N . ARG A 1 161 ? -18.215 -5.957 29.508 1.00 66.00 161 ARG A N 1
ATOM 1395 C CA . ARG A 1 161 ? -18.010 -7.153 30.325 1.00 66.00 161 ARG A CA 1
ATOM 1396 C C . ARG A 1 161 ? -17.655 -6.746 31.748 1.00 66.00 161 ARG A C 1
ATOM 1398 O O . ARG A 1 161 ? -16.722 -5.981 31.967 1.00 66.00 161 ARG A O 1
ATOM 1405 N N . LYS A 1 162 ? -18.344 -7.349 32.718 1.00 57.66 162 LYS A N 1
ATOM 1406 C CA . LYS A 1 162 ? -18.140 -7.093 34.152 1.00 57.66 162 LYS A CA 1
ATOM 1407 C C . LYS A 1 162 ? -16.716 -7.421 34.654 1.00 57.66 162 LYS A C 1
ATOM 1409 O O . LYS A 1 162 ? -16.375 -6.979 35.742 1.00 57.66 162 LYS A O 1
ATOM 1414 N N . ASN A 1 163 ? -15.895 -8.113 33.851 1.00 57.06 163 ASN A N 1
ATOM 1415 C CA . ASN A 1 163 ? -14.553 -8.604 34.200 1.00 57.06 163 ASN A CA 1
ATOM 1416 C C . ASN A 1 163 ? -13.445 -8.076 33.261 1.00 57.06 163 ASN A C 1
ATOM 1418 O O . ASN A 1 163 ? -12.528 -8.817 32.913 1.00 57.06 163 ASN A O 1
ATOM 1422 N N . LEU A 1 164 ? -13.548 -6.837 32.773 1.00 69.94 164 LEU A N 1
ATOM 1423 C CA . LEU A 1 164 ? -12.425 -6.195 32.081 1.00 69.94 164 LEU A CA 1
ATOM 1424 C C . LEU A 1 164 ? -11.331 -5.850 33.100 1.00 69.94 164 LEU A C 1
ATOM 1426 O O . LEU A 1 164 ? -11.553 -5.046 34.002 1.00 69.94 164 LEU A O 1
ATOM 1430 N N . ASP A 1 165 ? -10.170 -6.488 32.959 1.00 80.75 165 ASP A N 1
ATOM 1431 C CA . ASP A 1 165 ? -9.002 -6.242 33.804 1.00 80.75 165 ASP A CA 1
ATOM 1432 C C . ASP A 1 165 ? -8.327 -4.912 33.421 1.00 80.75 165 ASP A C 1
ATOM 1434 O O . ASP A 1 165 ? -8.086 -4.628 32.242 1.00 80.75 165 ASP A O 1
ATOM 1438 N N . ASN A 1 166 ? -7.985 -4.104 34.427 1.00 84.50 166 ASN A N 1
ATOM 1439 C CA . ASN A 1 166 ? -7.248 -2.854 34.251 1.00 84.50 166 ASN A CA 1
ATOM 1440 C C . ASN A 1 166 ? -5.854 -3.091 33.649 1.00 84.50 166 ASN A C 1
ATOM 1442 O O . ASN A 1 166 ? -5.357 -2.224 32.930 1.00 84.50 166 ASN A O 1
ATOM 1446 N N . THR A 1 167 ? -5.240 -4.256 33.884 1.00 87.00 167 THR A N 1
ATOM 1447 C CA . THR A 1 167 ? -3.960 -4.639 33.260 1.00 87.00 167 THR A CA 1
ATOM 1448 C C . THR A 1 167 ? -4.104 -4.740 31.744 1.00 87.00 167 THR A C 1
ATOM 1450 O O . THR A 1 167 ? -3.321 -4.159 30.992 1.00 87.00 167 THR A O 1
ATOM 1453 N N . TYR A 1 168 ? -5.160 -5.418 31.288 1.00 87.12 168 TYR A N 1
ATOM 1454 C CA . TYR A 1 168 ? -5.470 -5.556 29.869 1.00 87.12 168 TYR A CA 1
ATOM 1455 C C . TYR A 1 168 ? -5.769 -4.199 29.221 1.00 87.12 168 TYR A C 1
ATOM 1457 O O . TYR A 1 168 ? -5.200 -3.875 28.179 1.00 87.12 168 TYR A O 1
ATOM 1465 N N . LEU A 1 169 ? -6.618 -3.384 29.857 1.00 87.56 169 LEU A N 1
ATOM 1466 C CA . LEU A 1 169 ? -6.949 -2.042 29.368 1.00 87.56 169 LEU A CA 1
ATOM 1467 C C . LEU A 1 169 ? -5.703 -1.154 29.262 1.00 87.56 169 LEU A C 1
ATOM 1469 O O . LEU A 1 169 ? -5.522 -0.473 28.255 1.00 87.56 169 LEU A O 1
ATOM 1473 N N . SER A 1 170 ? -4.819 -1.202 30.261 1.00 90.06 170 SER A N 1
ATOM 1474 C CA . SER A 1 170 ? -3.572 -0.430 30.259 1.00 90.06 170 SER A CA 1
ATOM 1475 C C . SER A 1 170 ? -2.663 -0.835 29.098 1.00 90.06 170 SER A C 1
ATOM 1477 O O . SER A 1 170 ? -2.150 0.032 28.394 1.00 90.06 170 SER A O 1
ATOM 1479 N N . ALA A 1 171 ? -2.523 -2.138 28.828 1.00 91.56 171 ALA A N 1
ATOM 1480 C CA . ALA A 1 171 ? -1.743 -2.623 27.689 1.00 91.56 171 ALA A CA 1
ATOM 1481 C C . ALA A 1 171 ? -2.309 -2.138 26.339 1.00 91.56 171 ALA A C 1
ATOM 1483 O O . ALA A 1 171 ? -1.545 -1.730 25.462 1.00 91.56 171 ALA A O 1
ATOM 1484 N N . GLN A 1 172 ? -3.638 -2.135 26.174 1.00 92.44 172 GLN A N 1
ATOM 1485 C CA . GLN A 1 172 ? -4.274 -1.625 24.953 1.00 92.44 172 GLN A CA 1
ATOM 1486 C C . GLN A 1 172 ? -4.106 -0.110 24.789 1.00 92.44 172 GLN A C 1
ATOM 1488 O O . GLN A 1 172 ? -3.841 0.367 23.687 1.00 92.44 172 GLN A O 1
ATOM 1493 N N . ILE A 1 173 ? -4.199 0.647 25.882 1.00 93.56 173 ILE A N 1
ATOM 1494 C CA . ILE A 1 173 ? -3.966 2.096 25.883 1.00 93.56 173 ILE A CA 1
ATOM 1495 C C . ILE A 1 173 ? -2.532 2.421 25.473 1.00 93.56 173 ILE A C 1
ATOM 1497 O O . ILE A 1 173 ? -2.327 3.275 24.614 1.00 93.56 173 ILE A O 1
ATOM 1501 N N . GLU A 1 174 ? -1.541 1.726 26.029 1.00 94.81 174 GLU A N 1
ATOM 1502 C CA . GLU A 1 174 ? -0.140 1.948 25.664 1.00 94.81 174 GLU A CA 1
ATOM 1503 C C . GLU A 1 174 ? 0.151 1.553 24.211 1.00 94.81 174 GLU A C 1
ATOM 1505 O O . GLU A 1 174 ? 0.887 2.260 23.518 1.00 94.81 174 GLU A O 1
ATOM 1510 N N . ARG A 1 175 ? -0.480 0.485 23.699 1.00 95.06 175 ARG A N 1
ATOM 1511 C CA . ARG A 1 175 ? -0.430 0.158 22.265 1.00 95.06 175 ARG A CA 1
ATOM 1512 C C . ARG A 1 175 ? -0.949 1.321 21.416 1.00 95.06 175 ARG A C 1
ATOM 1514 O O . ARG A 1 175 ? -0.258 1.750 20.495 1.00 95.06 175 ARG A O 1
ATOM 1521 N N . LEU A 1 176 ? -2.131 1.853 21.733 1.00 94.50 176 LEU A N 1
ATOM 1522 C CA . LEU A 1 176 ? -2.723 2.954 20.969 1.00 94.50 176 LEU A CA 1
ATOM 1523 C C . LEU A 1 176 ? -1.917 4.246 21.055 1.00 94.50 176 LEU A C 1
ATOM 1525 O O . LEU A 1 176 ? -1.785 4.931 20.046 1.00 94.50 176 LEU A O 1
ATOM 1529 N N . LYS A 1 177 ? -1.363 4.586 22.224 1.00 94.19 177 LYS A N 1
ATOM 1530 C CA . LYS A 1 177 ? -0.497 5.766 22.365 1.00 94.19 177 LYS A CA 1
ATOM 1531 C C . LYS A 1 177 ? 0.704 5.686 21.427 1.00 94.19 177 LYS A C 1
ATOM 1533 O O . LYS A 1 177 ? 0.965 6.650 20.718 1.00 94.19 177 LYS A O 1
ATOM 1538 N N . LYS A 1 178 ? 1.367 4.525 21.354 1.00 93.50 178 LYS A N 1
ATOM 1539 C CA . LYS A 1 178 ? 2.478 4.294 20.416 1.00 93.50 178 LYS A CA 1
ATOM 1540 C C . LYS A 1 178 ? 2.033 4.398 18.955 1.00 93.50 178 LYS A C 1
ATOM 1542 O O . LYS A 1 178 ? 2.744 4.973 18.134 1.00 93.50 178 LYS A O 1
ATOM 1547 N N . GLU A 1 179 ? 0.858 3.862 18.615 1.00 91.00 179 GLU A N 1
ATOM 1548 C CA . GLU A 1 179 ? 0.287 4.003 17.269 1.00 91.00 179 GLU A CA 1
ATOM 1549 C C . GLU A 1 179 ? 0.037 5.482 16.926 1.00 91.00 179 GLU A C 1
ATOM 1551 O O . GLU A 1 179 ? 0.469 5.936 15.867 1.00 91.00 179 GLU A O 1
ATOM 1556 N N . ILE A 1 180 ? -0.590 6.242 17.827 1.00 92.75 180 ILE A N 1
ATOM 1557 C CA . ILE A 1 180 ? -0.882 7.678 17.677 1.00 92.75 180 ILE A CA 1
ATOM 1558 C C . ILE A 1 180 ? 0.399 8.495 17.518 1.00 92.75 180 ILE A C 1
ATOM 1560 O O . ILE A 1 180 ? 0.516 9.252 16.556 1.00 92.75 180 ILE A O 1
ATOM 1564 N N . GLU A 1 181 ? 1.380 8.289 18.393 1.00 91.31 181 GLU A N 1
ATOM 1565 C CA . GLU A 1 181 ? 2.684 8.953 18.323 1.00 91.31 181 GLU A CA 1
ATOM 1566 C C . GLU A 1 181 ? 3.365 8.696 16.968 1.00 91.31 181 GLU A C 1
ATOM 1568 O O . GLU A 1 181 ? 3.946 9.596 16.361 1.00 91.31 181 GLU A O 1
ATOM 1573 N N . SER A 1 182 ? 3.229 7.480 16.426 1.00 88.75 182 SER A N 1
ATOM 1574 C CA . SER A 1 182 ? 3.757 7.146 15.100 1.00 88.75 182 SER A CA 1
ATOM 1575 C C . SER A 1 182 ? 3.063 7.887 13.949 1.00 88.75 182 SER A C 1
ATOM 1577 O O . SER A 1 182 ? 3.668 8.051 12.888 1.00 88.75 182 SER A O 1
ATOM 1579 N N . PHE A 1 183 ? 1.806 8.309 14.120 1.00 85.12 183 PHE A N 1
ATOM 1580 C CA . PHE A 1 183 ? 1.097 9.140 13.145 1.00 85.12 183 PHE A CA 1
ATOM 1581 C C . PHE A 1 183 ? 1.483 10.612 13.288 1.00 85.12 183 PHE A C 1
ATOM 1583 O O . PHE A 1 183 ? 1.778 11.245 12.278 1.00 85.12 183 PHE A O 1
ATOM 1590 N N . GLU A 1 184 ? 1.540 11.126 14.516 1.00 84.12 184 GLU A N 1
ATOM 1591 C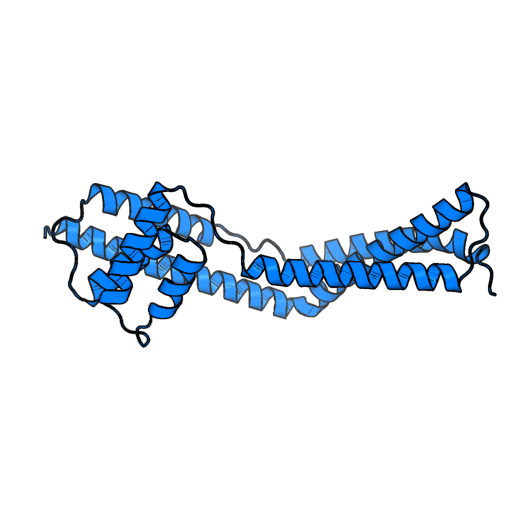 CA . GLU A 1 184 ? 1.885 12.524 14.808 1.00 84.12 184 GLU A CA 1
ATOM 1592 C C . GLU A 1 184 ? 3.325 12.857 14.380 1.00 84.12 184 GLU A C 1
ATOM 1594 O O . GLU A 1 184 ? 3.572 13.906 13.791 1.00 84.12 184 GLU A O 1
ATOM 1599 N N . ASN A 1 185 ? 4.265 11.924 14.562 1.00 82.56 185 ASN A N 1
ATOM 1600 C CA . ASN A 1 185 ? 5.675 12.118 14.207 1.00 82.56 185 ASN A CA 1
ATOM 1601 C C . ASN A 1 185 ? 6.007 11.822 12.729 1.00 82.56 185 ASN A C 1
ATOM 1603 O O . ASN A 1 185 ? 7.169 11.899 12.316 1.00 82.56 185 ASN A O 1
ATOM 1607 N N . ARG A 1 186 ? 5.025 11.452 11.893 1.00 73.31 186 ARG A N 1
ATOM 1608 C CA . ARG A 1 186 ? 5.263 11.205 10.461 1.00 73.31 186 ARG A CA 1
ATOM 1609 C C . ARG A 1 186 ? 5.298 12.515 9.681 1.00 73.31 186 ARG A C 1
ATOM 1611 O O . ARG A 1 186 ? 4.275 12.996 9.206 1.00 73.31 186 ARG A O 1
ATOM 1618 N N . ASN A 1 187 ? 6.503 13.007 9.409 1.00 62.00 187 ASN A N 1
ATOM 1619 C CA . ASN A 1 187 ? 6.690 14.030 8.381 1.00 62.00 187 ASN A CA 1
ATOM 1620 C C . ASN A 1 187 ? 6.266 13.504 6.993 1.00 62.00 187 ASN A C 1
ATOM 1622 O O . ASN A 1 187 ? 6.497 12.324 6.679 1.00 62.00 187 ASN A O 1
ATOM 1626 N N . PRO A 1 188 ? 5.677 14.351 6.126 1.00 65.06 188 PRO A N 1
ATOM 1627 C CA . PRO A 1 188 ? 5.376 13.966 4.755 1.00 65.06 188 PRO A CA 1
ATOM 1628 C C . PRO A 1 188 ? 6.677 13.579 4.043 1.00 65.06 188 PRO A C 1
ATOM 1630 O O . PRO A 1 188 ? 7.560 14.403 3.824 1.00 65.06 188 PRO A O 1
ATOM 1633 N N . LYS A 1 189 ? 6.802 12.296 3.679 1.00 64.19 189 LYS A N 1
ATOM 1634 C CA . LYS A 1 189 ? 8.018 11.745 3.050 1.00 64.19 189 LYS A CA 1
ATOM 1635 C C . LYS A 1 189 ? 8.345 12.365 1.688 1.00 64.19 189 LYS A C 1
ATOM 1637 O O . LYS A 1 189 ? 9.464 12.201 1.216 1.00 64.19 189 LYS A O 1
ATOM 1642 N N . ILE A 1 190 ? 7.373 12.999 1.032 1.00 71.44 190 ILE A N 1
ATOM 1643 C CA . ILE A 1 190 ? 7.511 13.502 -0.333 1.00 71.44 190 ILE A CA 1
ATOM 1644 C C . ILE A 1 190 ? 7.053 14.958 -0.373 1.00 71.44 190 ILE A C 1
ATOM 1646 O O . ILE A 1 190 ? 5.872 15.251 -0.192 1.00 71.44 190 ILE A O 1
ATOM 1650 N N . THR A 1 191 ? 8.005 15.853 -0.618 1.00 84.00 191 THR A N 1
ATOM 1651 C CA . THR A 1 191 ? 7.790 17.286 -0.847 1.00 84.00 191 THR A CA 1
ATOM 1652 C C . THR A 1 191 ? 7.885 17.608 -2.341 1.00 84.00 191 THR A C 1
ATOM 1654 O O . THR A 1 191 ? 8.360 16.791 -3.135 1.00 84.00 191 THR A O 1
ATOM 1657 N N . LYS A 1 192 ? 7.462 18.814 -2.737 1.00 88.56 192 LYS A N 1
ATOM 1658 C CA . LYS A 1 192 ? 7.641 19.317 -4.108 1.00 88.56 192 LYS A CA 1
ATOM 1659 C C . LYS A 1 192 ? 9.111 19.279 -4.535 1.00 88.56 192 LYS A C 1
ATOM 1661 O O . LYS A 1 192 ? 9.439 18.675 -5.550 1.00 88.56 192 LYS A O 1
ATOM 1666 N N . GLU A 1 193 ? 9.987 19.836 -3.701 1.00 90.00 193 GLU A N 1
ATOM 1667 C CA . GLU A 1 193 ? 11.437 19.887 -3.932 1.00 90.00 193 GLU A CA 1
ATOM 1668 C C . GLU A 1 193 ? 12.043 18.491 -4.116 1.00 90.00 193 GLU A C 1
ATOM 1670 O O . GLU A 1 193 ? 12.911 18.280 -4.965 1.00 90.00 193 GLU A O 1
ATOM 1675 N N . TYR A 1 194 ? 11.560 17.505 -3.350 1.00 89.81 194 TYR A N 1
ATOM 1676 C CA . TYR A 1 194 ? 11.976 16.117 -3.521 1.00 89.81 194 TYR A CA 1
ATOM 1677 C C . TYR A 1 194 ? 11.631 15.599 -4.923 1.00 89.81 194 TYR A C 1
ATOM 1679 O O . TYR A 1 194 ? 12.488 14.999 -5.577 1.00 89.81 194 TYR A O 1
ATOM 1687 N N . LEU A 1 195 ? 10.398 15.826 -5.390 1.00 91.00 195 LEU A N 1
ATOM 1688 C CA . LEU A 1 195 ? 9.953 15.386 -6.715 1.00 91.00 195 LEU A CA 1
ATOM 1689 C C . LEU A 1 195 ? 10.733 16.087 -7.827 1.00 91.00 195 LEU A C 1
ATOM 1691 O O . LEU A 1 195 ? 11.225 15.415 -8.728 1.00 91.00 195 LEU A O 1
ATOM 1695 N N . GLU A 1 196 ? 10.919 17.401 -7.735 1.00 94.06 196 GLU A N 1
ATOM 1696 C CA . GLU A 1 196 ? 11.677 18.183 -8.720 1.00 94.06 196 GLU A CA 1
ATOM 1697 C C . GLU A 1 196 ? 13.130 17.707 -8.824 1.00 94.06 196 GLU A C 1
ATOM 1699 O O . GLU A 1 196 ? 13.633 17.452 -9.923 1.00 94.06 196 GLU A O 1
ATOM 1704 N N . LYS A 1 197 ? 13.790 17.472 -7.682 1.00 94.94 197 LYS A N 1
ATOM 1705 C CA . LYS A 1 197 ? 15.146 16.909 -7.647 1.00 94.94 197 LYS A CA 1
ATOM 1706 C C . LYS A 1 197 ? 15.201 15.532 -8.306 1.00 94.94 197 LYS A C 1
ATOM 1708 O O . LYS A 1 197 ? 16.140 15.230 -9.044 1.00 94.94 197 LYS A O 1
ATOM 1713 N N . LYS A 1 198 ? 14.208 14.676 -8.050 1.00 94.94 198 LYS A N 1
ATOM 1714 C CA . LYS A 1 198 ? 14.134 13.342 -8.655 1.00 94.94 198 LYS A CA 1
ATOM 1715 C C . LYS A 1 198 ? 13.882 13.400 -10.160 1.00 94.94 198 LYS A C 1
ATOM 1717 O O . LYS A 1 198 ? 14.561 12.686 -10.893 1.00 94.94 198 LYS A O 1
ATOM 1722 N N . ILE A 1 199 ? 12.986 14.268 -10.619 1.00 96.81 199 ILE A N 1
ATOM 1723 C CA . ILE A 1 199 ? 12.740 14.514 -12.045 1.00 96.81 199 ILE A CA 1
ATOM 1724 C C . ILE A 1 199 ? 14.035 14.937 -12.736 1.00 96.81 199 ILE A C 1
ATOM 1726 O O . ILE A 1 199 ? 14.406 14.343 -13.744 1.00 96.81 199 ILE A O 1
ATOM 1730 N N . MET A 1 200 ? 14.773 15.896 -12.169 1.00 96.88 200 MET A N 1
ATOM 1731 C CA . MET A 1 200 ? 16.039 16.358 -12.744 1.00 96.88 200 MET A CA 1
ATOM 1732 C C . MET A 1 200 ? 17.052 15.214 -12.908 1.00 96.88 200 MET A C 1
ATOM 1734 O O . MET A 1 200 ? 17.662 15.076 -13.969 1.00 96.88 200 MET A O 1
ATOM 1738 N N . ILE A 1 201 ? 17.189 14.355 -11.890 1.00 96.69 201 ILE A N 1
ATOM 1739 C CA . ILE A 1 201 ? 18.061 13.171 -11.945 1.00 96.69 201 ILE A CA 1
ATOM 1740 C C . ILE A 1 201 ? 17.640 12.235 -13.084 1.00 96.69 201 ILE A C 1
ATOM 1742 O O . ILE A 1 201 ? 18.491 11.791 -13.856 1.00 96.69 201 ILE A O 1
ATOM 1746 N N . TYR A 1 202 ? 16.344 11.944 -13.217 1.00 97.25 202 TYR A N 1
ATOM 1747 C CA . TYR A 1 202 ? 15.860 11.040 -14.261 1.00 97.25 202 TYR A CA 1
ATOM 1748 C C . TYR A 1 202 ? 15.919 11.647 -15.664 1.00 97.25 202 TYR A C 1
ATOM 1750 O O . TYR A 1 202 ? 16.210 10.916 -16.605 1.00 97.25 202 TYR A O 1
ATOM 1758 N N . ARG A 1 203 ? 15.743 12.964 -15.824 1.00 97.06 203 ARG A N 1
ATOM 1759 C CA . ARG A 1 203 ? 15.970 13.652 -17.107 1.00 97.06 203 ARG A CA 1
ATOM 1760 C C . ARG A 1 203 ? 17.421 13.499 -17.565 1.00 97.06 203 ARG A C 1
ATOM 1762 O O . ARG A 1 203 ? 17.663 13.123 -18.709 1.00 97.06 203 ARG A O 1
ATOM 1769 N N . LEU A 1 204 ? 18.385 13.722 -16.666 1.00 97.00 204 LEU A N 1
ATOM 1770 C CA . LEU A 1 204 ? 19.806 13.522 -16.970 1.00 97.00 204 LEU A CA 1
ATOM 1771 C C . LEU A 1 204 ? 20.118 12.048 -17.267 1.00 97.00 204 LEU A C 1
ATOM 1773 O O . LEU A 1 204 ? 20.864 11.738 -18.195 1.00 97.00 204 LEU A O 1
ATOM 1777 N N . TYR A 1 205 ? 19.536 11.129 -16.495 1.00 97.06 205 TYR A N 1
ATOM 1778 C CA . TYR A 1 205 ? 19.715 9.698 -16.718 1.00 97.06 205 TYR A CA 1
ATOM 1779 C C . TYR A 1 205 ? 19.176 9.258 -18.083 1.00 97.06 205 TYR A C 1
ATOM 1781 O O . TYR A 1 205 ? 19.886 8.578 -18.824 1.00 97.06 205 TYR A O 1
ATOM 1789 N N . LYS A 1 206 ? 17.968 9.705 -18.443 1.00 96.56 206 LYS A N 1
ATOM 1790 C CA . LYS A 1 206 ? 17.359 9.462 -19.750 1.00 96.56 206 LYS A CA 1
ATOM 1791 C C . LYS A 1 206 ? 18.235 10.003 -20.877 1.00 96.56 206 LYS A C 1
ATOM 1793 O O . LYS A 1 206 ? 18.563 9.244 -21.777 1.00 96.56 206 LYS A O 1
ATOM 1798 N N . TYR A 1 207 ? 18.707 11.248 -20.776 1.00 95.94 207 TYR A N 1
ATOM 1799 C CA . TYR A 1 207 ? 19.615 11.841 -21.764 1.00 95.94 207 TYR A CA 1
ATOM 1800 C C . TYR A 1 207 ? 20.861 10.975 -22.021 1.00 95.94 207 TYR A C 1
ATOM 1802 O O . TYR A 1 207 ? 21.251 10.747 -23.167 1.00 95.94 207 TYR A O 1
ATOM 1810 N N . ASN A 1 208 ? 21.472 10.437 -20.961 1.00 95.50 208 ASN A N 1
ATOM 1811 C CA . ASN A 1 208 ? 22.633 9.554 -21.093 1.00 95.50 208 ASN A CA 1
ATOM 1812 C C . ASN A 1 208 ? 22.283 8.218 -21.765 1.00 95.50 208 ASN A C 1
ATOM 1814 O O . ASN A 1 208 ? 23.064 7.709 -22.571 1.00 95.50 208 ASN A O 1
ATOM 1818 N N . LEU A 1 209 ? 21.117 7.651 -21.444 1.00 95.06 209 LEU A N 1
ATOM 1819 C CA . LEU A 1 209 ? 20.620 6.439 -22.090 1.00 95.06 209 LEU A CA 1
ATOM 1820 C C . LEU A 1 209 ? 20.296 6.682 -23.572 1.00 95.06 209 LEU A C 1
ATOM 1822 O O . LEU A 1 209 ? 20.688 5.864 -24.398 1.00 95.06 209 LEU A O 1
ATOM 1826 N N . ASP A 1 210 ? 19.663 7.804 -23.920 1.00 92.88 210 ASP A N 1
ATOM 1827 C CA . ASP A 1 210 ? 19.349 8.172 -25.307 1.00 92.88 210 ASP A CA 1
ATOM 1828 C C . ASP A 1 210 ? 20.637 8.318 -26.122 1.00 92.88 210 ASP A C 1
ATOM 1830 O O . ASP A 1 210 ? 20.770 7.752 -27.208 1.00 92.88 210 ASP A O 1
ATOM 1834 N N . LYS A 1 211 ? 21.651 8.981 -25.553 1.00 92.75 211 LYS A N 1
ATOM 1835 C CA . LYS A 1 211 ? 22.977 9.082 -26.172 1.00 92.75 211 LYS A CA 1
ATOM 1836 C C . LYS A 1 211 ? 23.593 7.704 -26.414 1.00 92.75 211 LYS A C 1
ATOM 1838 O O . LYS A 1 211 ? 24.143 7.468 -27.486 1.00 92.75 211 LYS A O 1
ATOM 1843 N N . HIS A 1 212 ? 23.488 6.782 -25.458 1.00 90.88 212 HIS A N 1
ATOM 1844 C CA . HIS A 1 212 ? 23.985 5.419 -25.639 1.00 90.88 212 HIS A CA 1
ATOM 1845 C C . HIS A 1 212 ? 23.199 4.658 -26.718 1.00 90.88 212 HIS A C 1
ATOM 1847 O O . HIS A 1 212 ? 23.798 3.991 -27.560 1.00 90.88 212 HIS A O 1
ATOM 1853 N N . TYR A 1 213 ? 21.875 4.793 -26.733 1.00 90.31 213 TYR A N 1
ATOM 1854 C CA . TYR A 1 213 ? 21.015 4.150 -27.719 1.00 90.31 213 TYR A CA 1
ATOM 1855 C C . TYR A 1 213 ? 21.247 4.676 -29.143 1.00 90.31 213 TYR A C 1
ATOM 1857 O O . TYR A 1 213 ? 21.264 3.885 -30.083 1.00 90.31 213 TYR A O 1
ATOM 1865 N N . SER A 1 214 ? 21.550 5.968 -29.306 1.00 88.75 214 SER A N 1
ATOM 1866 C CA . SER A 1 214 ? 21.837 6.587 -30.612 1.00 88.75 214 SER A CA 1
ATOM 1867 C C . SER A 1 214 ? 23.012 5.938 -31.363 1.00 88.75 214 SER A C 1
ATOM 1869 O O . SER A 1 214 ? 23.077 5.973 -32.593 1.00 88.75 214 SER A O 1
ATOM 1871 N N . CYS A 1 215 ? 23.941 5.294 -30.644 1.00 84.50 215 CYS A N 1
ATOM 1872 C CA . CYS A 1 215 ? 25.015 4.501 -31.245 1.00 84.50 215 CYS A CA 1
ATOM 1873 C C . CYS A 1 215 ? 24.491 3.255 -31.977 1.00 84.50 215 CYS A C 1
ATOM 1875 O O . CYS A 1 215 ? 25.135 2.791 -32.915 1.00 84.50 215 CYS A O 1
ATOM 1877 N N . TYR A 1 216 ? 23.348 2.715 -31.550 1.00 83.69 216 TYR A N 1
ATOM 1878 C CA . TYR A 1 216 ? 22.713 1.545 -32.151 1.00 83.69 216 TYR A CA 1
ATOM 1879 C C . TYR A 1 216 ? 21.766 1.917 -33.293 1.00 83.69 216 TYR A C 1
ATOM 1881 O O . TYR A 1 216 ? 21.720 1.187 -34.275 1.00 83.69 216 TYR A O 1
ATOM 1889 N N . GLU A 1 217 ? 21.084 3.065 -33.234 1.00 74.69 217 GLU A N 1
ATOM 1890 C CA . GLU A 1 217 ? 20.215 3.526 -34.335 1.00 74.69 217 GLU A CA 1
ATOM 1891 C C . GLU A 1 217 ? 20.973 3.668 -35.663 1.00 74.69 217 GLU A C 1
ATOM 1893 O O . GLU A 1 217 ? 20.472 3.315 -36.726 1.00 74.69 217 GLU A O 1
ATOM 1898 N N . LYS A 1 218 ? 22.239 4.092 -35.614 1.00 73.44 218 LYS A N 1
ATOM 1899 C CA . LYS A 1 218 ? 23.086 4.212 -36.814 1.00 73.44 218 LYS A CA 1
ATOM 1900 C C . LYS A 1 218 ? 23.399 2.877 -37.498 1.00 73.44 218 LYS A C 1
ATOM 1902 O O . LYS A 1 218 ? 23.863 2.882 -38.632 1.00 73.44 218 LYS A O 1
ATOM 1907 N N . VAL A 1 219 ? 23.194 1.757 -36.805 1.00 69.12 219 VAL A N 1
ATOM 1908 C CA . VAL A 1 219 ? 23.445 0.396 -37.306 1.00 69.12 219 VAL A CA 1
ATOM 1909 C C . VAL A 1 219 ? 22.170 -0.453 -37.359 1.00 69.12 219 VAL A C 1
ATOM 1911 O O . VAL A 1 219 ? 22.239 -1.648 -37.655 1.00 69.12 219 VAL A O 1
ATOM 1914 N N . THR A 1 220 ? 21.007 0.144 -37.071 1.00 74.31 220 THR A N 1
ATOM 1915 C CA . THR A 1 220 ? 19.705 -0.496 -37.293 1.00 74.31 220 THR A CA 1
ATOM 1916 C C . THR A 1 220 ? 19.375 -0.493 -38.776 1.00 74.31 220 THR A C 1
ATOM 1918 O O . THR A 1 220 ? 19.561 0.510 -39.463 1.00 74.31 220 THR A O 1
ATOM 1921 N N . HIS A 1 221 ? 18.912 -1.634 -39.268 1.00 75.50 221 HIS A N 1
ATOM 1922 C CA . HIS A 1 221 ? 18.545 -1.822 -40.661 1.00 75.50 221 HIS A CA 1
ATOM 1923 C C . HIS A 1 221 ? 17.027 -1.668 -40.778 1.00 75.50 221 HIS A C 1
ATOM 1925 O O . HIS A 1 221 ? 16.287 -2.208 -39.952 1.00 75.50 221 HIS A O 1
ATOM 1931 N N . ALA A 1 222 ? 16.582 -0.914 -41.782 1.00 63.78 222 ALA A N 1
ATOM 1932 C CA . ALA A 1 222 ? 15.206 -0.998 -42.255 1.00 63.78 222 ALA A CA 1
ATOM 1933 C C . ALA A 1 222 ? 15.059 -2.292 -43.067 1.00 63.78 222 ALA A C 1
ATOM 1935 O O . ALA A 1 222 ? 16.010 -2.671 -43.763 1.00 63.78 222 ALA A O 1
ATOM 1936 N N . CYS A 1 223 ? 13.916 -2.965 -42.941 1.00 52.28 223 CYS A N 1
ATOM 1937 C CA . CYS A 1 223 ? 13.545 -4.030 -43.867 1.00 52.28 223 CYS A CA 1
ATOM 1938 C C . CYS A 1 223 ? 13.376 -3.500 -45.297 1.00 52.28 223 CYS A C 1
ATOM 1940 O O . CYS A 1 223 ? 12.852 -2.374 -45.467 1.00 52.28 223 CYS A O 1
#

Secondary structure (DSSP, 8-state):
--HHHHHHHHHHHHHHHHHHHHHHHHHHHHHHHHHHTHHHHHHHHHHHHHHHHHHHHHHHHHHHHHTT--EEHHHHHHHHHHHHHHHHHHHHHHHHHHHH-PPP--HHHHHHHHHHHHHHHTTS-TTSTTHHHHHHHHHTT-HHHHHHHHHHHHHHTT---TT--HHHHHHHHHHHHHHHHHHHT---S--HHHHHHHHHHHHHHHHHHHHHHHHHHTTEEP-